Protein AF-A0AAD8UWA1-F1 (afdb_monomer_lite)

InterPro domains:
  IPR001471 AP2/ERF domain [PF00847] (60-112)

Radius of gyration: 34.45 Å; chains: 1; bounding box: 113×78×60 Å

Structure (mmCIF, N/CA/C/O backbone):
data_AF-A0AAD8UWA1-F1
#
_entry.id   AF-A0AAD8UWA1-F1
#
loop_
_atom_site.group_PDB
_atom_site.id
_atom_site.type_symbol
_atom_site.label_atom_id
_atom_site.label_alt_id
_atom_site.label_comp_id
_atom_site.label_asym_id
_atom_site.label_entity_id
_atom_site.label_seq_id
_atom_site.pdbx_PDB_ins_code
_atom_site.Cartn_x
_atom_site.Cartn_y
_atom_site.Cartn_z
_atom_site.occupancy
_atom_site.B_iso_or_equiv
_atom_site.auth_seq_id
_atom_site.auth_comp_id
_atom_site.auth_asym_id
_atom_site.auth_atom_id
_atom_site.pdbx_PDB_model_num
ATOM 1 N N . MET A 1 1 ? -60.561 26.314 -21.482 1.00 60.19 1 MET A N 1
ATOM 2 C CA . MET A 1 1 ? -60.937 25.428 -22.606 1.00 60.19 1 MET A CA 1
ATOM 3 C C . MET A 1 1 ? -59.960 25.621 -23.758 1.00 60.19 1 MET A C 1
ATOM 5 O O . MET A 1 1 ? -60.020 26.650 -24.414 1.00 60.19 1 MET A O 1
ATOM 9 N N . ARG A 1 2 ? -59.044 24.673 -23.978 1.00 47.72 2 ARG A N 1
ATOM 10 C CA . ARG A 1 2 ? -58.370 24.439 -25.267 1.00 47.72 2 ARG A CA 1
ATOM 11 C C . ARG A 1 2 ? -57.719 23.059 -25.212 1.00 47.72 2 ARG A C 1
ATOM 13 O O . ARG A 1 2 ? -56.677 22.871 -24.598 1.00 47.72 2 ARG A O 1
ATOM 20 N N . SER A 1 3 ? -58.408 22.102 -25.813 1.00 61.22 3 SER A N 1
ATOM 21 C CA . SER A 1 3 ? -57.912 20.771 -26.143 1.00 61.22 3 SER A CA 1
ATOM 22 C C . SER A 1 3 ? -56.925 20.860 -27.309 1.00 61.22 3 SER A C 1
ATOM 24 O O . SER A 1 3 ? -57.139 21.673 -28.209 1.00 61.22 3 SER A O 1
ATOM 26 N N . LYS A 1 4 ? -55.898 20.002 -27.315 1.00 56.91 4 LYS A N 1
ATOM 27 C CA . LYS A 1 4 ? -55.231 19.405 -28.497 1.00 56.91 4 LYS A CA 1
ATOM 28 C C . LYS A 1 4 ? -54.147 18.452 -27.969 1.00 56.91 4 LYS A C 1
ATOM 30 O O . LYS A 1 4 ? -53.274 18.880 -27.233 1.00 56.91 4 LYS A O 1
ATOM 35 N N . ALA A 1 5 ? -54.341 17.140 -28.058 1.00 54.06 5 ALA A N 1
ATOM 36 C CA . ALA A 1 5 ? -54.242 16.271 -29.236 1.00 54.06 5 ALA A CA 1
ATOM 37 C C . ALA A 1 5 ? -52.845 15.635 -29.342 1.00 54.06 5 ALA A C 1
ATOM 39 O O . ALA A 1 5 ? -51.835 16.296 -29.560 1.00 54.06 5 ALA A O 1
ATOM 40 N N . SER A 1 6 ? -52.867 14.318 -29.182 1.00 58.44 6 SER A N 1
ATOM 41 C CA . SER A 1 6 ? -51.835 13.317 -29.412 1.00 58.44 6 SER A CA 1
ATOM 42 C C . SER A 1 6 ? -51.201 13.377 -30.804 1.00 58.44 6 SER A C 1
ATOM 44 O O . SER A 1 6 ? -51.913 13.470 -31.806 1.00 58.44 6 SER A O 1
ATOM 46 N N . ARG A 1 7 ? -49.885 13.148 -30.875 1.00 58.69 7 ARG A N 1
ATOM 47 C CA . ARG A 1 7 ? -49.238 12.512 -32.032 1.00 58.69 7 ARG A CA 1
ATOM 48 C C . ARG A 1 7 ? -48.066 11.651 -31.568 1.00 58.69 7 ARG A C 1
ATOM 50 O O . ARG A 1 7 ? -47.041 12.158 -31.130 1.00 58.69 7 ARG A O 1
ATOM 57 N N . S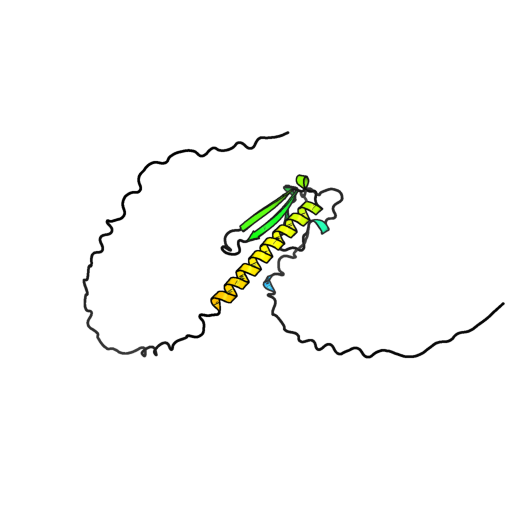ER A 1 8 ? -48.268 10.343 -31.654 1.00 51.34 8 SER A N 1
ATOM 58 C CA . SER A 1 8 ? -47.234 9.317 -31.628 1.00 51.34 8 SER A CA 1
ATOM 59 C C . SER A 1 8 ? -46.438 9.352 -32.936 1.00 51.34 8 SER A C 1
ATOM 61 O O . SER A 1 8 ? -47.016 9.481 -34.016 1.00 51.34 8 SER A O 1
ATOM 63 N N . LEU A 1 9 ? -45.115 9.223 -32.840 1.00 65.25 9 LEU A N 1
ATOM 64 C CA . LEU A 1 9 ? -44.234 8.933 -33.971 1.00 65.25 9 LEU A CA 1
ATOM 65 C C . LEU A 1 9 ? -43.670 7.514 -33.806 1.00 65.25 9 LEU A C 1
ATOM 67 O O . LEU A 1 9 ? -43.241 7.175 -32.700 1.00 65.25 9 LEU A O 1
ATOM 71 N N . PRO A 1 10 ? -43.660 6.683 -34.863 1.00 61.03 10 PRO A N 1
ATOM 72 C CA . PRO A 1 10 ? -43.003 5.387 -34.847 1.00 61.03 10 PRO A CA 1
ATOM 73 C C . PRO A 1 10 ? -41.573 5.466 -35.403 1.00 61.03 10 PRO A C 1
ATOM 75 O O . PRO A 1 10 ? -41.304 6.202 -36.347 1.00 61.03 10 PRO A O 1
ATOM 78 N N . GLY A 1 11 ? -40.715 4.578 -34.897 1.00 47.91 11 GLY A N 1
ATOM 79 C CA . GLY A 1 11 ? -39.740 3.872 -35.729 1.00 47.91 11 GLY A CA 1
ATOM 80 C C . GLY A 1 11 ? -38.340 4.475 -35.837 1.00 47.91 11 GLY A C 1
ATOM 81 O O . GLY A 1 11 ? -38.143 5.549 -36.390 1.00 47.91 11 GLY A O 1
ATOM 82 N N . GLY A 1 12 ? -37.350 3.690 -35.402 1.00 49.12 12 GLY A N 1
ATOM 83 C CA . GLY A 1 12 ? -35.948 3.893 -35.760 1.00 49.12 12 GLY A CA 1
ATOM 84 C C . GLY A 1 12 ? -34.977 3.308 -34.742 1.00 49.12 12 GLY A C 1
ATOM 85 O O . GLY A 1 12 ? -34.283 4.064 -34.076 1.00 49.12 12 GLY A O 1
ATOM 86 N N . ASN A 1 13 ? -34.920 1.979 -34.603 1.00 59.97 13 ASN A N 1
ATOM 87 C CA . ASN A 1 13 ? -33.790 1.333 -33.924 1.00 59.97 13 ASN A CA 1
ATOM 88 C C . ASN A 1 13 ? -32.577 1.349 -34.872 1.00 59.97 13 ASN A C 1
ATOM 90 O O . ASN A 1 13 ? -32.670 0.753 -35.950 1.00 59.97 13 ASN A O 1
ATOM 94 N N . PRO A 1 14 ? -31.451 1.993 -34.518 1.00 68.56 14 PRO A N 1
ATOM 95 C CA . PRO A 1 14 ? -30.231 1.898 -35.306 1.00 68.56 14 PRO A CA 1
ATOM 96 C C . PRO A 1 14 ? -29.573 0.513 -35.130 1.00 68.56 14 PRO A C 1
ATOM 98 O O . PRO A 1 14 ? -29.570 -0.033 -34.023 1.00 68.56 14 PRO A O 1
ATOM 101 N N . PRO A 1 15 ? -28.992 -0.074 -36.192 1.00 62.31 15 PRO A N 1
ATOM 102 C CA . PRO A 1 15 ? -28.262 -1.331 -36.095 1.00 62.31 15 PRO A CA 1
ATOM 103 C C . PRO A 1 15 ? -26.944 -1.134 -35.333 1.00 62.31 15 PRO A C 1
ATOM 105 O O . PRO A 1 15 ? -26.092 -0.334 -35.715 1.00 62.31 15 PRO A O 1
ATOM 108 N N . HIS A 1 16 ? -26.773 -1.894 -34.251 1.00 53.59 16 HIS A N 1
ATOM 109 C CA . HIS A 1 16 ? -25.523 -1.968 -33.500 1.00 53.59 16 HIS A CA 1
ATOM 110 C C . HIS A 1 16 ? -24.381 -2.514 -34.378 1.00 53.59 16 HIS A C 1
ATOM 112 O O . HIS A 1 16 ? -24.559 -3.553 -35.025 1.00 53.59 16 HIS A O 1
ATOM 118 N N . PRO A 1 17 ? -23.186 -1.895 -34.376 1.00 61.53 17 PRO A N 1
ATOM 119 C CA . PRO A 1 17 ? -22.012 -2.503 -34.982 1.00 61.53 17 PRO A CA 1
ATOM 120 C C . PRO A 1 17 ? -21.614 -3.759 -34.195 1.00 61.53 17 PRO A C 1
ATOM 122 O O . PRO A 1 17 ? -21.444 -3.729 -32.975 1.00 61.53 17 PRO A O 1
ATOM 125 N N . ARG A 1 18 ? -21.470 -4.879 -34.913 1.00 50.53 18 ARG A N 1
ATOM 126 C CA . ARG A 1 18 ? -20.918 -6.137 -34.399 1.00 50.53 18 ARG A CA 1
ATOM 127 C C . ARG A 1 18 ? -19.461 -5.918 -33.997 1.00 50.53 18 ARG A C 1
ATOM 129 O O . ARG A 1 18 ? -18.567 -5.937 -34.838 1.00 50.53 18 ARG A O 1
ATOM 136 N N . THR A 1 19 ? -19.229 -5.738 -32.705 1.00 53.28 19 THR A N 1
ATOM 137 C CA . THR A 1 19 ? -17.894 -5.767 -32.111 1.00 53.28 19 THR A CA 1
ATOM 138 C C . THR A 1 19 ? -17.339 -7.186 -32.222 1.00 53.28 19 THR A C 1
ATOM 140 O O . THR A 1 19 ? -17.795 -8.098 -31.533 1.00 53.28 19 THR A O 1
ATOM 143 N N . LEU A 1 20 ? -16.361 -7.383 -33.108 1.00 52.34 20 LEU A N 1
ATOM 144 C CA . LEU A 1 20 ? -15.546 -8.592 -33.162 1.00 52.34 20 LEU A CA 1
ATOM 145 C C . LEU A 1 20 ? -14.737 -8.683 -31.862 1.00 52.34 20 LEU A C 1
ATOM 147 O O . LEU A 1 20 ? -13.752 -7.972 -31.673 1.00 52.34 20 LEU A O 1
ATOM 151 N N . GLN A 1 21 ? -15.179 -9.539 -30.942 1.00 44.69 21 GLN A N 1
ATOM 152 C CA . GLN A 1 21 ? -14.406 -9.892 -29.759 1.00 44.69 21 GLN A CA 1
ATOM 153 C C . GLN A 1 21 ? -13.268 -10.829 -30.173 1.00 44.69 21 GLN A C 1
ATOM 155 O O . GLN A 1 21 ? -13.438 -12.041 -30.267 1.00 44.69 21 GLN A O 1
ATOM 160 N N . VAL A 1 22 ? -12.087 -10.259 -30.407 1.00 48.19 22 VAL A N 1
ATOM 161 C CA . VAL A 1 22 ? -10.828 -11.008 -30.372 1.00 48.19 22 VAL A CA 1
ATOM 162 C C . VAL 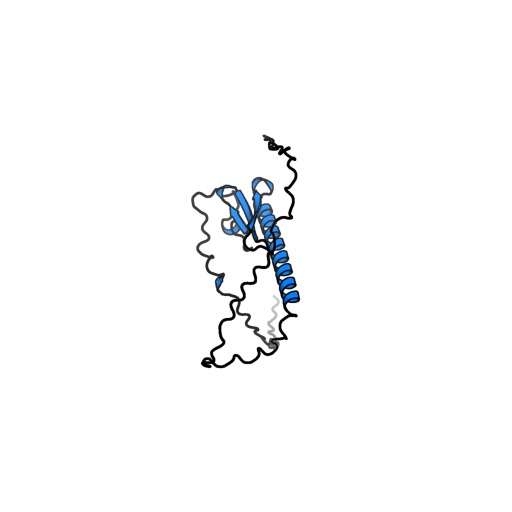A 1 22 ? -10.510 -11.261 -28.900 1.00 48.19 22 VAL A C 1
ATOM 164 O O . VAL A 1 22 ? -9.877 -10.451 -28.226 1.00 48.19 22 VAL A O 1
ATOM 167 N N . SER A 1 23 ? -11.009 -12.373 -28.363 1.00 48.06 23 SER A N 1
ATOM 168 C CA . SER A 1 23 ? -10.641 -12.846 -27.032 1.00 48.06 23 SER A CA 1
ATOM 169 C C . SER A 1 23 ? -9.247 -13.473 -27.090 1.00 48.06 23 SER A C 1
ATOM 171 O O . SER A 1 23 ? -9.103 -14.684 -27.264 1.00 48.06 23 SER A O 1
ATOM 173 N N . THR A 1 24 ? -8.198 -12.667 -26.924 1.00 50.25 24 THR A N 1
ATOM 174 C CA . THR A 1 24 ? -6.906 -13.188 -26.472 1.00 50.25 24 THR A CA 1
ATOM 175 C C . THR A 1 24 ? -7.064 -13.582 -25.007 1.00 50.25 24 THR A C 1
ATOM 177 O O . THR A 1 24 ? -6.924 -12.781 -24.083 1.00 50.25 24 THR A O 1
ATOM 180 N N . VAL A 1 25 ? -7.430 -14.847 -24.792 1.00 46.56 25 VAL A N 1
ATOM 181 C CA . VAL A 1 25 ? -7.494 -15.476 -23.471 1.00 46.56 25 VAL A CA 1
ATOM 182 C C . VAL A 1 25 ? -6.073 -15.554 -22.920 1.00 46.56 25 VAL A C 1
ATOM 184 O O . VAL A 1 25 ? -5.379 -16.564 -23.015 1.00 46.56 25 VAL A O 1
ATOM 187 N N . THR A 1 26 ? -5.617 -14.454 -22.333 1.00 53.03 26 THR A N 1
ATOM 188 C CA . THR A 1 26 ? -4.477 -14.464 -21.430 1.00 53.03 26 THR A CA 1
ATOM 189 C C . THR A 1 26 ? -4.927 -15.219 -20.181 1.00 53.03 26 THR A C 1
ATOM 191 O O . THR A 1 26 ? -5.781 -14.769 -19.415 1.00 53.03 26 THR A O 1
ATOM 194 N N . LYS A 1 27 ? -4.398 -16.437 -20.003 1.00 49.47 27 LYS A N 1
ATOM 195 C CA . LYS A 1 27 ? -4.533 -17.238 -18.778 1.00 49.47 27 LYS A CA 1
ATOM 196 C C . LYS A 1 27 ? -3.895 -16.468 -17.619 1.00 49.47 27 LYS A C 1
ATOM 198 O O . LYS A 1 27 ? -2.742 -16.687 -17.259 1.00 49.47 27 LYS A O 1
ATOM 203 N N . SER A 1 28 ? -4.644 -15.535 -17.042 1.00 48.00 28 SER A N 1
ATOM 204 C CA . SER A 1 28 ? -4.268 -14.876 -15.801 1.00 48.00 28 SER A CA 1
ATOM 205 C C . SER A 1 28 ? -4.300 -15.916 -14.679 1.00 48.00 28 SER A C 1
ATOM 207 O O . SER A 1 28 ? -5.289 -16.604 -14.433 1.00 48.00 28 SER A O 1
ATOM 209 N N . SER A 1 29 ? -3.146 -16.088 -14.044 1.00 47.75 29 SER A N 1
ATOM 210 C CA . SER A 1 29 ? -2.906 -17.022 -12.950 1.00 47.75 29 SER A CA 1
ATOM 211 C C . SER A 1 29 ? -3.964 -16.884 -11.845 1.00 47.75 29 SER A C 1
ATOM 213 O O . SER A 1 29 ? -3.965 -15.934 -11.059 1.00 47.75 29 SER A O 1
ATOM 215 N N . THR A 1 30 ? -4.833 -17.889 -11.725 1.00 49.66 30 THR A N 1
ATOM 216 C CA . THR A 1 30 ? -5.861 -18.044 -10.678 1.00 49.66 30 THR A CA 1
ATOM 217 C C . THR A 1 30 ? -5.280 -18.228 -9.269 1.00 49.66 30 THR A C 1
ATOM 219 O O . THR A 1 30 ? -6.017 -18.312 -8.285 1.00 49.66 30 THR A O 1
ATOM 222 N N . ARG A 1 31 ? -3.949 -18.234 -9.114 1.00 49.47 31 ARG A N 1
ATOM 223 C CA . ARG A 1 31 ? -3.280 -18.520 -7.837 1.00 49.47 31 ARG A CA 1
ATOM 224 C C . ARG A 1 31 ? -3.350 -17.367 -6.826 1.00 49.47 31 ARG A C 1
ATOM 226 O O . ARG A 1 31 ? -3.060 -17.576 -5.650 1.00 49.47 31 ARG A O 1
ATOM 233 N N . ARG A 1 32 ? -3.767 -16.161 -7.234 1.00 49.75 32 ARG A N 1
ATOM 234 C CA . ARG A 1 32 ? -3.767 -14.964 -6.365 1.00 49.75 32 ARG A CA 1
ATOM 235 C C . ARG A 1 32 ? -5.092 -14.677 -5.642 1.00 49.75 32 ARG A C 1
ATOM 237 O O . ARG A 1 32 ? -5.155 -13.722 -4.876 1.00 49.75 32 ARG A O 1
ATOM 244 N N . ARG A 1 33 ? -6.131 -15.504 -5.821 1.00 48.97 33 ARG A N 1
ATOM 245 C CA . ARG A 1 33 ? -7.486 -15.255 -5.276 1.00 48.97 33 ARG A CA 1
ATOM 246 C C . ARG A 1 33 ? -7.748 -15.840 -3.874 1.00 48.97 33 ARG A C 1
ATOM 248 O O . ARG A 1 33 ? -8.876 -15.813 -3.406 1.00 48.97 33 ARG A O 1
ATOM 255 N N . ARG A 1 34 ? -6.734 -16.375 -3.181 1.00 52.94 34 ARG A N 1
ATOM 256 C CA . ARG A 1 34 ? -6.914 -17.109 -1.905 1.00 52.94 34 ARG A CA 1
ATOM 257 C C . ARG A 1 34 ? -6.823 -16.268 -0.617 1.00 52.94 34 ARG A C 1
ATOM 259 O O . ARG A 1 34 ? -6.815 -16.844 0.461 1.00 52.94 34 ARG A O 1
ATOM 266 N N . ARG A 1 35 ? -6.744 -14.931 -0.683 1.00 53.84 35 ARG A N 1
ATOM 267 C CA . ARG A 1 35 ? -6.633 -14.062 0.519 1.00 53.84 35 ARG A CA 1
ATOM 268 C C . ARG A 1 35 ? -7.728 -12.998 0.652 1.00 53.84 35 ARG A C 1
ATOM 270 O O . ARG A 1 35 ? -7.536 -12.017 1.351 1.00 53.84 35 ARG A O 1
ATOM 277 N N . ALA A 1 36 ? -8.872 -13.189 0.003 1.00 55.66 36 ALA A N 1
ATOM 278 C CA . ALA A 1 36 ? -10.063 -12.363 0.228 1.00 55.66 36 ALA A CA 1
ATOM 279 C C . ALA A 1 36 ? -10.965 -12.946 1.339 1.00 55.66 36 ALA A C 1
ATOM 281 O O . ALA A 1 36 ? -12.178 -12.777 1.307 1.00 55.66 36 ALA A O 1
ATOM 282 N N . GLY A 1 37 ? -10.387 -13.703 2.279 1.00 53.12 37 GLY A N 1
ATOM 283 C CA . GLY A 1 37 ? -11.122 -14.316 3.381 1.00 53.12 37 GLY A CA 1
ATOM 284 C C . GLY A 1 37 ? -11.355 -13.289 4.479 1.00 53.12 37 GLY A C 1
ATOM 285 O O . GLY A 1 37 ? -10.400 -12.881 5.126 1.00 53.12 37 GLY A O 1
ATOM 286 N N . ASN A 1 38 ? -12.615 -12.889 4.644 1.00 60.97 38 ASN A N 1
ATOM 287 C CA . ASN A 1 38 ? -13.169 -12.142 5.773 1.00 60.97 38 ASN A CA 1
ATOM 288 C C . ASN A 1 38 ? -12.377 -10.885 6.158 1.00 60.97 38 ASN A C 1
ATOM 290 O O . ASN A 1 38 ? -11.542 -10.899 7.059 1.00 60.97 38 ASN A O 1
ATOM 294 N N . LYS A 1 39 ? -12.707 -9.771 5.495 1.00 71.31 39 LYS A N 1
ATOM 295 C CA . LYS A 1 39 ? -12.334 -8.406 5.891 1.00 71.31 39 LYS A CA 1
ATOM 296 C C . LYS A 1 39 ? -13.023 -8.029 7.213 1.00 71.31 39 LYS A C 1
ATOM 298 O O . LYS A 1 39 ? -13.939 -7.220 7.224 1.00 71.31 39 LYS A O 1
ATOM 303 N N . LYS A 1 40 ? -12.656 -8.687 8.309 1.00 82.00 40 LYS A N 1
ATOM 304 C CA . LYS A 1 40 ? -13.101 -8.308 9.648 1.00 82.00 40 LYS A CA 1
ATOM 305 C C . LYS A 1 40 ? -11.981 -7.538 10.325 1.00 82.00 40 LYS A C 1
ATOM 307 O O . LYS A 1 40 ? -10.822 -7.965 10.295 1.00 82.00 40 LYS A O 1
ATOM 312 N N . ILE A 1 41 ? -12.329 -6.392 10.890 1.00 85.00 41 ILE A N 1
ATOM 313 C CA . ILE A 1 41 ? -11.453 -5.652 11.790 1.00 85.00 41 ILE A CA 1
ATOM 314 C C . ILE A 1 41 ? -11.328 -6.494 13.0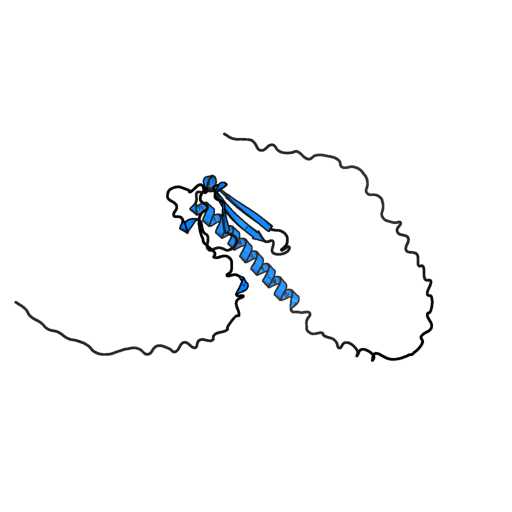71 1.00 85.00 41 ILE A C 1
ATOM 316 O O . ILE A 1 41 ? -12.335 -7.030 13.529 1.00 85.00 41 ILE A O 1
ATOM 320 N N . PRO A 1 42 ? -10.118 -6.704 13.616 1.00 86.38 42 PRO A N 1
ATOM 321 C CA . PRO A 1 42 ? -9.963 -7.465 14.850 1.00 86.38 42 PRO A CA 1
ATOM 322 C C . PRO A 1 42 ? -10.606 -6.728 16.033 1.00 86.38 42 PRO A C 1
ATOM 324 O O . PRO A 1 42 ? -10.473 -5.512 16.133 1.00 86.38 42 PRO A O 1
ATOM 327 N N . ASP A 1 43 ? -11.224 -7.466 16.958 1.00 86.38 43 ASP A N 1
ATOM 328 C CA . ASP A 1 43 ? -12.030 -6.907 18.062 1.00 86.38 43 ASP A CA 1
ATOM 329 C C . ASP A 1 43 ? -11.257 -5.929 18.969 1.00 86.38 43 ASP A C 1
ATOM 331 O O . ASP A 1 43 ? -11.827 -4.993 19.519 1.00 86.38 43 ASP A O 1
ATOM 335 N N . ASN A 1 44 ? -9.935 -6.099 19.082 1.00 86.44 44 ASN A N 1
ATOM 336 C CA . ASN A 1 44 ? -9.054 -5.246 19.891 1.00 86.44 44 ASN A CA 1
ATOM 337 C C . ASN A 1 44 ? -8.437 -4.072 19.099 1.00 86.44 44 ASN A C 1
ATOM 339 O O . ASN A 1 44 ? -7.424 -3.501 19.512 1.00 86.44 44 ASN A O 1
ATOM 343 N N . ALA A 1 45 ? -8.962 -3.752 17.915 1.00 88.00 45 ALA A N 1
ATOM 344 C CA . ALA A 1 45 ? -8.443 -2.671 17.087 1.00 88.00 45 ALA A CA 1
ATOM 345 C C . ALA A 1 45 ? -8.803 -1.291 17.648 1.00 88.00 45 ALA A C 1
ATOM 347 O O . ALA A 1 45 ? -9.950 -1.011 17.982 1.00 88.00 45 ALA A O 1
ATOM 348 N N . ILE A 1 46 ? -7.829 -0.379 17.643 1.00 89.62 46 ILE A N 1
ATOM 349 C CA . ILE A 1 46 ? -8.090 1.043 17.868 1.00 89.62 46 ILE A CA 1
ATOM 350 C C . ILE A 1 46 ? -8.626 1.628 16.554 1.00 89.62 46 ILE A C 1
ATOM 352 O O . ILE A 1 46 ? -7.886 1.747 15.571 1.00 89.62 46 ILE A O 1
ATOM 356 N N . ILE A 1 47 ? -9.916 1.964 16.540 1.00 90.44 47 ILE A N 1
ATOM 357 C CA . ILE A 1 47 ? -10.606 2.563 15.392 1.00 90.44 47 ILE A CA 1
ATOM 358 C C . ILE A 1 47 ? -10.465 4.089 15.463 1.00 90.44 47 ILE A C 1
ATOM 360 O O . ILE A 1 47 ? -10.534 4.704 16.526 1.00 90.44 47 ILE A O 1
ATOM 364 N N . VAL A 1 48 ? -10.222 4.698 14.308 1.00 91.31 48 VAL A N 1
ATOM 365 C CA . VAL A 1 48 ? -10.140 6.148 14.133 1.00 91.31 48 VAL A CA 1
ATOM 366 C C . VAL A 1 48 ? -11.574 6.669 14.026 1.00 91.31 48 VAL A C 1
ATOM 368 O O . VAL A 1 48 ? -12.345 6.127 13.234 1.00 91.31 48 VAL A O 1
ATOM 371 N N . PRO A 1 49 ? -11.958 7.701 14.793 1.00 91.12 49 PRO A N 1
ATOM 372 C CA . PRO A 1 49 ? -13.318 8.222 14.748 1.00 91.12 49 PRO A CA 1
ATOM 373 C C . PRO A 1 49 ? -13.669 8.728 13.342 1.00 91.12 49 PRO A C 1
ATOM 375 O O . PRO A 1 49 ? -12.818 9.279 12.644 1.00 91.12 49 PRO A O 1
ATOM 378 N N . ASN A 1 50 ? -14.937 8.576 12.954 1.00 92.31 50 ASN A N 1
ATOM 379 C CA . ASN A 1 50 ? -15.502 9.039 11.675 1.00 92.31 50 ASN A CA 1
ATOM 380 C C . ASN A 1 50 ? -14.939 8.365 10.408 1.00 92.31 50 ASN A C 1
ATOM 382 O O . ASN A 1 50 ? -15.194 8.844 9.304 1.00 92.31 50 ASN A O 1
ATOM 386 N N . VAL A 1 51 ? -14.188 7.270 10.542 1.00 93.38 51 VAL A N 1
ATOM 387 C CA . VAL A 1 51 ? -13.711 6.475 9.404 1.00 93.38 51 VAL A CA 1
ATOM 388 C C . VAL A 1 51 ? -14.543 5.193 9.313 1.00 93.38 51 VAL A C 1
ATOM 390 O O . VAL A 1 51 ? -14.585 4.443 10.290 1.00 93.38 51 VAL A O 1
ATOM 393 N N . PRO A 1 52 ? -15.210 4.917 8.178 1.00 93.94 52 PRO A N 1
ATOM 394 C CA . PRO A 1 52 ? -15.981 3.692 8.011 1.00 93.94 52 PRO A CA 1
ATOM 395 C C . PRO A 1 52 ? -15.063 2.466 7.920 1.00 93.94 52 PRO A C 1
ATOM 397 O O . PRO A 1 52 ? -13.915 2.544 7.481 1.00 93.94 52 PRO A O 1
ATOM 400 N N . GLU A 1 53 ? -15.586 1.304 8.308 1.00 91.19 53 GLU A N 1
ATOM 401 C CA . GLU A 1 53 ? -14.814 0.056 8.370 1.00 91.19 53 GLU A CA 1
ATOM 402 C C . GLU A 1 53 ? -14.231 -0.361 7.009 1.00 91.19 53 GLU A C 1
ATOM 404 O O . GLU A 1 53 ? -13.113 -0.876 6.930 1.00 91.19 53 GLU A O 1
ATOM 409 N N . ASP A 1 54 ? -14.953 -0.077 5.925 1.00 91.19 54 ASP A N 1
ATOM 410 C CA . ASP A 1 54 ? -14.533 -0.399 4.561 1.00 91.19 54 ASP A CA 1
ATOM 411 C C . ASP A 1 54 ? -13.251 0.337 4.139 1.00 91.19 54 ASP A C 1
ATOM 413 O O . ASP A 1 54 ? -12.453 -0.190 3.353 1.00 91.19 54 ASP A O 1
ATOM 417 N N . ASP A 1 55 ? -12.993 1.517 4.711 1.00 94.12 55 ASP A N 1
ATOM 418 C CA . ASP A 1 55 ? -11.862 2.362 4.332 1.00 94.12 55 ASP A CA 1
ATOM 419 C C . ASP A 1 55 ? -10.526 1.912 4.927 1.00 94.12 55 ASP A C 1
ATOM 421 O O . ASP A 1 55 ? -9.465 2.319 4.434 1.00 94.12 55 ASP A O 1
ATOM 425 N N . TYR A 1 56 ? -10.550 1.001 5.904 1.00 94.31 56 TYR A N 1
ATOM 426 C CA . TYR A 1 56 ? -9.360 0.338 6.450 1.00 94.31 56 TYR A CA 1
ATOM 427 C C . TYR A 1 56 ? -8.691 -0.624 5.467 1.00 94.31 56 TYR A C 1
ATOM 429 O O . TYR A 1 56 ? -7.564 -1.078 5.699 1.00 94.31 56 TYR A O 1
ATOM 437 N N . TYR A 1 57 ? -9.347 -0.911 4.344 1.00 93.38 57 TYR A N 1
ATOM 438 C CA . TYR A 1 57 ? -8.821 -1.761 3.292 1.00 93.38 57 TYR A CA 1
ATOM 439 C C . TYR A 1 57 ? -8.397 -0.920 2.083 1.00 93.38 57 TYR A C 1
ATOM 441 O O . TYR A 1 57 ? -9.101 -0.013 1.635 1.00 93.38 57 TYR A O 1
ATOM 449 N N . SER A 1 58 ? -7.220 -1.230 1.538 1.00 93.75 58 SER A N 1
ATOM 450 C CA . SER A 1 58 ? -6.760 -0.675 0.264 1.00 93.75 58 SER A CA 1
ATOM 451 C C . SER A 1 58 ? -6.917 -1.726 -0.840 1.00 93.75 58 SER A C 1
ATOM 453 O O . SER A 1 58 ? -6.628 -2.905 -0.604 1.00 93.75 58 SER A O 1
ATOM 455 N N . PRO A 1 59 ? -7.361 -1.338 -2.048 1.00 91.94 59 PRO A N 1
ATOM 456 C CA . PRO A 1 59 ? -7.352 -2.225 -3.208 1.00 91.94 59 PRO A CA 1
ATOM 457 C C . PRO A 1 59 ? -5.930 -2.480 -3.737 1.00 91.94 59 PRO A C 1
ATOM 459 O O . PRO A 1 59 ? -5.720 -3.427 -4.497 1.00 91.94 59 PRO A O 1
ATOM 462 N N . ILE A 1 60 ? -4.950 -1.655 -3.348 1.00 92.31 60 ILE A N 1
ATOM 463 C CA . ILE A 1 60 ? -3.581 -1.731 -3.853 1.00 92.31 60 ILE A CA 1
ATOM 464 C C . ILE A 1 60 ? -2.836 -2.899 -3.186 1.00 92.31 60 ILE A C 1
ATOM 466 O O . ILE A 1 60 ? -2.763 -2.990 -1.955 1.00 92.31 60 ILE A O 1
ATOM 470 N N . PRO A 1 61 ? -2.236 -3.818 -3.966 1.00 90.00 61 PRO A N 1
ATOM 471 C CA . PRO A 1 61 ? -1.535 -4.963 -3.408 1.00 90.00 61 PRO A CA 1
ATOM 472 C C . PRO A 1 61 ? -0.311 -4.526 -2.598 1.00 90.00 61 PRO A C 1
ATOM 474 O O . PRO A 1 61 ? 0.533 -3.771 -3.067 1.00 90.00 61 PRO A O 1
ATOM 477 N N . GLY A 1 62 ? -0.172 -5.080 -1.393 1.00 91.81 62 GLY A N 1
ATOM 478 C CA . GLY A 1 62 ? 0.966 -4.794 -0.514 1.00 91.81 62 GLY A CA 1
ATOM 479 C C . GLY A 1 62 ? 0.776 -3.576 0.389 1.00 91.81 62 GLY A C 1
ATOM 480 O O . GLY A 1 62 ? 1.656 -3.332 1.219 1.00 91.81 62 GLY A O 1
ATOM 481 N N . VAL A 1 63 ? -0.357 -2.876 0.286 1.00 96.00 63 VAL A N 1
ATOM 482 C CA . VAL A 1 63 ? -0.765 -1.806 1.201 1.00 96.00 63 VAL A CA 1
ATOM 483 C C . VAL A 1 63 ? -1.734 -2.364 2.238 1.00 96.00 63 VAL A C 1
ATOM 485 O O . VAL A 1 63 ? -2.683 -3.066 1.895 1.00 96.00 63 VAL A O 1
ATOM 48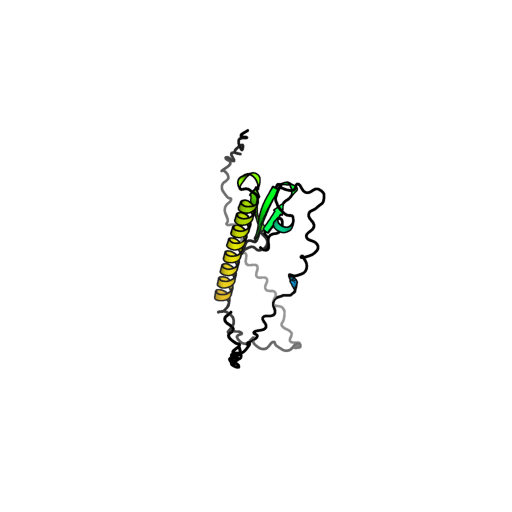8 N N . TYR A 1 64 ? -1.487 -2.086 3.516 1.00 95.62 64 TYR A N 1
ATOM 489 C CA . TYR A 1 64 ? -2.371 -2.505 4.601 1.00 95.62 64 TYR A CA 1
ATOM 490 C C . TYR A 1 64 ? -2.303 -1.550 5.792 1.00 95.62 64 TYR A C 1
ATOM 492 O O . TYR A 1 64 ? -1.271 -0.924 6.046 1.00 95.62 64 TYR A O 1
ATOM 500 N N . TYR A 1 65 ? -3.402 -1.463 6.536 1.00 96.69 65 TYR A N 1
ATOM 501 C CA . TYR A 1 65 ? -3.473 -0.679 7.761 1.00 96.69 65 TYR A CA 1
ATOM 502 C C . TYR A 1 65 ? -3.000 -1.486 8.977 1.00 96.69 65 TYR A C 1
ATOM 504 O O . TYR A 1 65 ? -3.323 -2.666 9.120 1.00 96.69 65 TYR A O 1
ATOM 512 N N . HIS A 1 66 ? -2.237 -0.855 9.868 1.00 95.62 66 HIS A N 1
ATOM 513 C CA . HIS A 1 66 ? -1.747 -1.457 11.105 1.00 95.62 66 HIS A CA 1
ATOM 514 C C . HIS A 1 66 ? -2.476 -0.868 12.322 1.00 95.62 66 HIS A C 1
ATOM 516 O O . HIS A 1 66 ? -2.047 0.139 12.887 1.00 95.62 66 HIS A O 1
ATOM 522 N N . PHE A 1 67 ? -3.536 -1.545 12.779 1.00 94.00 67 PHE A N 1
ATOM 523 C CA . PHE A 1 67 ? -4.448 -1.057 13.826 1.00 94.00 67 PHE A CA 1
ATOM 524 C C . PHE A 1 67 ? -3.754 -0.604 15.118 1.00 94.00 67 PHE A C 1
ATOM 526 O O . PHE A 1 67 ? -4.003 0.500 15.585 1.00 94.00 67 PHE A O 1
ATOM 533 N N . ALA A 1 68 ? -2.813 -1.387 15.656 1.00 92.19 68 ALA A N 1
ATOM 534 C CA . ALA A 1 68 ? -2.166 -1.051 16.931 1.00 92.19 68 ALA A CA 1
ATOM 535 C C . ALA A 1 68 ? -1.253 0.190 16.876 1.00 92.19 68 ALA A C 1
ATOM 537 O O . ALA A 1 68 ? -0.996 0.812 17.899 1.00 92.19 68 ALA A O 1
ATOM 538 N N . LYS A 1 69 ? -0.735 0.543 15.693 1.00 94.75 69 LYS A N 1
ATOM 539 C CA . LYS A 1 69 ? 0.203 1.666 15.517 1.00 94.75 69 LYS A CA 1
ATOM 540 C C . LYS A 1 69 ? -0.425 2.856 14.797 1.00 94.75 69 LYS A C 1
ATOM 542 O O . LYS A 1 69 ? 0.241 3.871 14.633 1.00 94.75 69 LYS A O 1
ATOM 547 N N . LEU A 1 70 ? -1.688 2.727 14.384 1.00 95.69 70 LEU A N 1
ATOM 548 C CA . LEU A 1 70 ? -2.421 3.728 13.615 1.00 95.69 70 LEU A CA 1
ATOM 549 C C . LEU A 1 70 ? -1.595 4.244 12.428 1.00 95.69 70 LEU A C 1
ATOM 551 O O . LEU A 1 70 ? -1.311 5.436 12.303 1.00 95.69 70 LEU A O 1
ATOM 555 N N . GLU A 1 71 ? -1.146 3.327 11.574 1.00 97.69 71 GLU A N 1
ATOM 556 C CA . GLU A 1 71 ? -0.304 3.652 10.423 1.00 97.69 71 GLU A CA 1
ATOM 557 C C . GLU A 1 71 ? -0.658 2.803 9.203 1.00 97.69 71 GLU A C 1
ATOM 559 O O . GLU A 1 71 ? -0.997 1.622 9.311 1.00 97.69 71 GLU A O 1
ATOM 564 N N . TRP A 1 72 ? -0.528 3.406 8.027 1.00 98.06 72 TRP A N 1
ATOM 565 C CA . TRP A 1 72 ? -0.587 2.712 6.752 1.00 98.06 72 TRP A CA 1
ATOM 566 C C . TRP A 1 72 ? 0.799 2.201 6.383 1.00 98.06 72 TRP A C 1
ATOM 568 O O . TRP A 1 72 ? 1.791 2.929 6.453 1.00 98.06 72 TRP A O 1
ATOM 578 N N . ARG A 1 73 ? 0.885 0.933 5.988 1.00 97.44 73 ARG A N 1
ATOM 579 C CA . ARG A 1 73 ? 2.140 0.292 5.602 1.00 97.44 73 ARG A CA 1
ATOM 580 C C . ARG A 1 73 ? 2.080 -0.144 4.150 1.00 97.44 73 ARG A C 1
ATOM 582 O O . ARG A 1 73 ? 1.172 -0.870 3.756 1.00 97.44 73 ARG A O 1
ATOM 589 N N . ALA A 1 74 ? 3.092 0.241 3.386 1.00 96.62 74 ALA A N 1
ATOM 590 C CA . ALA A 1 74 ? 3.335 -0.249 2.039 1.00 96.62 74 ALA A CA 1
ATOM 591 C C . ALA A 1 74 ? 4.511 -1.220 2.082 1.00 96.62 74 ALA A C 1
ATOM 593 O O . ALA A 1 74 ? 5.577 -0.913 2.620 1.00 96.62 74 ALA A O 1
ATOM 594 N N . THR A 1 75 ? 4.311 -2.419 1.548 1.00 93.06 75 THR A N 1
ATOM 595 C CA . THR A 1 75 ? 5.372 -3.417 1.468 1.00 93.06 75 THR A CA 1
ATOM 596 C C . THR A 1 75 ? 5.909 -3.556 0.070 1.00 93.06 75 THR A C 1
ATOM 598 O O . THR A 1 75 ? 5.198 -3.923 -0.860 1.00 93.06 75 THR A O 1
ATOM 601 N N . CYS A 1 76 ? 7.204 -3.317 -0.027 1.00 87.12 76 CYS A N 1
ATOM 602 C CA . CYS A 1 76 ? 7.928 -3.188 -1.266 1.00 87.12 76 CYS A CA 1
ATOM 603 C C . CYS A 1 76 ? 8.879 -4.378 -1.355 1.00 87.12 76 CYS A C 1
ATOM 605 O O . CYS A 1 76 ? 9.605 -4.689 -0.409 1.00 87.12 76 CYS A O 1
ATOM 607 N N . ARG A 1 77 ? 8.826 -5.117 -2.458 1.00 83.19 77 ARG A N 1
ATOM 608 C CA . ARG A 1 77 ? 9.804 -6.173 -2.728 1.00 83.19 77 ARG A CA 1
ATOM 609 C C . ARG A 1 77 ? 10.853 -5.599 -3.657 1.00 83.19 77 ARG A C 1
ATOM 611 O O . ARG A 1 77 ? 10.488 -4.966 -4.644 1.00 83.19 77 ARG A O 1
ATOM 618 N N . ASP A 1 78 ? 12.116 -5.819 -3.321 1.00 79.94 78 ASP A N 1
ATOM 619 C CA . ASP A 1 78 ? 13.228 -5.428 -4.175 1.00 79.94 78 ASP A CA 1
ATOM 620 C C . ASP A 1 78 ? 13.113 -6.180 -5.522 1.00 79.94 78 ASP A C 1
ATOM 622 O O . ASP A 1 78 ? 12.927 -7.406 -5.526 1.00 79.94 78 ASP A O 1
ATOM 626 N N . PRO A 1 79 ? 13.126 -5.466 -6.665 1.00 76.25 79 PRO A N 1
ATOM 627 C CA . PRO A 1 79 ? 12.968 -6.080 -7.980 1.00 76.25 79 PRO A CA 1
ATOM 628 C C . PRO A 1 79 ? 14.174 -6.923 -8.405 1.00 76.25 79 PRO A C 1
ATOM 630 O O . PRO A 1 79 ? 13.995 -7.858 -9.184 1.00 76.25 79 PRO A O 1
ATOM 633 N N . PHE A 1 80 ? 15.373 -6.634 -7.893 1.00 72.81 80 PHE A N 1
ATOM 634 C CA . PHE A 1 80 ? 16.587 -7.395 -8.196 1.00 72.81 80 PHE A CA 1
ATOM 635 C C . PHE A 1 80 ? 16.735 -8.566 -7.238 1.00 72.81 80 PHE A C 1
ATOM 637 O O . PHE A 1 80 ? 16.992 -9.697 -7.652 1.00 72.81 80 PHE A O 1
ATOM 644 N N . ASN A 1 81 ? 16.512 -8.308 -5.950 1.00 75.06 81 ASN A N 1
ATOM 645 C CA . ASN A 1 81 ? 16.631 -9.320 -4.920 1.00 75.06 81 ASN A CA 1
ATOM 646 C C . ASN A 1 81 ? 15.281 -9.596 -4.256 1.00 75.06 81 ASN A C 1
ATOM 648 O O . ASN A 1 81 ? 14.981 -9.100 -3.174 1.00 75.06 81 ASN A O 1
ATOM 652 N N . CYS A 1 82 ? 14.492 -10.481 -4.871 1.00 70.25 82 CYS A N 1
ATOM 653 C CA . CYS A 1 82 ? 13.178 -10.892 -4.363 1.00 70.25 82 CYS A CA 1
ATOM 654 C C . CYS A 1 82 ? 13.193 -11.447 -2.919 1.00 70.25 82 CYS A C 1
ATOM 656 O O . CYS A 1 82 ? 12.118 -11.604 -2.333 1.00 70.25 82 CYS A O 1
ATOM 658 N N . SER A 1 83 ? 14.368 -11.760 -2.352 1.00 72.25 83 SER A N 1
ATOM 659 C CA . SER A 1 83 ? 14.513 -12.174 -0.950 1.00 72.25 83 SER A CA 1
ATOM 660 C C . SER A 1 83 ? 14.416 -11.007 0.040 1.00 72.25 83 SER A C 1
ATOM 662 O O . SER A 1 83 ? 13.946 -11.199 1.162 1.00 72.25 83 SER A O 1
ATOM 664 N N . LYS A 1 84 ? 14.792 -9.785 -0.363 1.00 82.19 84 LYS A N 1
ATOM 665 C CA . LYS A 1 84 ? 14.746 -8.603 0.500 1.00 82.19 84 LYS A CA 1
ATOM 666 C C . LYS A 1 84 ? 13.414 -7.872 0.329 1.00 82.19 84 LYS A C 1
ATOM 668 O O . LYS A 1 84 ? 12.973 -7.543 -0.773 1.00 82.19 84 LYS A O 1
ATOM 673 N N . ARG A 1 85 ? 12.747 -7.616 1.456 1.00 83.56 85 ARG A N 1
ATOM 674 C CA . ARG A 1 85 ? 11.495 -6.854 1.526 1.00 83.56 85 ARG A CA 1
ATOM 675 C C . ARG A 1 85 ? 11.739 -5.602 2.347 1.00 83.56 85 ARG A C 1
ATOM 677 O O . ARG A 1 85 ? 12.132 -5.698 3.505 1.00 83.56 85 ARG A O 1
ATOM 684 N N . THR A 1 86 ? 11.457 -4.448 1.764 1.00 89.81 86 THR A N 1
ATOM 685 C CA . THR A 1 86 ? 11.430 -3.176 2.481 1.00 89.81 86 THR A CA 1
ATOM 686 C C . THR A 1 86 ? 9.987 -2.807 2.814 1.00 89.81 86 THR A C 1
ATOM 688 O O . THR A 1 86 ? 9.021 -3.274 2.199 1.00 89.81 86 THR A O 1
ATOM 691 N N . GLN A 1 87 ? 9.818 -2.003 3.856 1.00 94.00 87 GLN A N 1
ATOM 692 C CA . GLN A 1 87 ? 8.514 -1.540 4.301 1.00 94.00 87 GLN A CA 1
ATOM 693 C C . GLN A 1 87 ? 8.583 -0.037 4.526 1.00 94.00 87 GLN A C 1
ATOM 695 O O . GLN A 1 87 ? 9.421 0.436 5.287 1.00 94.00 87 GLN A O 1
ATOM 700 N N . LYS A 1 88 ? 7.695 0.701 3.860 1.00 95.44 88 LYS A N 1
ATOM 701 C CA . LYS A 1 88 ? 7.465 2.120 4.128 1.00 95.44 88 LYS A CA 1
ATOM 702 C C . LYS A 1 88 ? 6.233 2.250 5.020 1.00 95.44 88 LYS A C 1
ATOM 704 O O . LYS A 1 88 ? 5.237 1.556 4.798 1.00 95.44 88 LYS A O 1
ATOM 709 N N . THR A 1 89 ? 6.306 3.110 6.028 1.00 97.38 89 THR A N 1
ATOM 710 C CA . THR A 1 89 ? 5.215 3.349 6.978 1.00 97.38 89 THR A CA 1
ATOM 711 C C . THR A 1 89 ? 4.804 4.818 6.954 1.00 97.38 89 THR A C 1
ATOM 713 O O . THR A 1 89 ? 5.635 5.712 6.796 1.00 97.38 89 THR A O 1
ATOM 716 N N . PHE A 1 90 ? 3.503 5.066 7.081 1.00 97.88 90 PHE A N 1
ATOM 717 C CA . PHE A 1 90 ? 2.898 6.393 7.054 1.00 97.88 90 PHE A CA 1
ATOM 718 C C . PHE A 1 90 ? 1.915 6.501 8.221 1.00 97.88 90 PHE A C 1
ATOM 720 O O . PHE A 1 90 ? 0.854 5.878 8.219 1.00 97.88 90 PHE A O 1
ATOM 727 N N . GLY A 1 91 ? 2.295 7.255 9.252 1.00 97.56 91 GLY A N 1
ATOM 728 C CA . GLY A 1 91 ? 1.502 7.390 10.473 1.00 97.56 91 GLY A CA 1
ATOM 729 C C . GLY A 1 91 ? 0.278 8.285 10.288 1.00 97.56 91 GLY A C 1
ATOM 730 O O . GLY A 1 91 ? 0.396 9.398 9.772 1.00 97.56 91 GLY A O 1
ATOM 731 N N . VAL A 1 92 ? -0.877 7.840 10.791 1.00 97.12 92 VAL A N 1
ATOM 732 C CA . VAL A 1 92 ? -2.130 8.615 10.786 1.00 97.12 92 VAL A CA 1
ATOM 733 C C . VAL A 1 92 ? -1.991 9.891 11.611 1.00 97.12 92 VAL A C 1
ATOM 735 O O . VAL A 1 92 ? -2.525 10.920 11.229 1.00 97.12 92 VAL A O 1
ATOM 738 N N . ARG A 1 93 ? -1.216 9.872 12.702 1.00 95.88 93 ARG A N 1
ATOM 739 C CA . ARG A 1 93 ? -0.961 11.081 13.507 1.00 95.88 93 ARG A CA 1
ATOM 740 C C . ARG A 1 93 ? -0.236 12.183 12.732 1.00 95.88 93 ARG A C 1
ATOM 742 O O . ARG A 1 93 ? -0.438 13.351 13.025 1.00 95.88 93 ARG A O 1
ATOM 749 N N . LYS A 1 94 ? 0.614 11.811 11.769 1.00 97.31 94 LYS A N 1
ATOM 750 C CA . LYS A 1 94 ? 1.448 12.758 11.019 1.00 97.31 94 LYS A CA 1
ATOM 751 C C . LYS A 1 94 ? 0.729 13.349 9.806 1.00 97.31 94 LYS A C 1
ATOM 753 O O . LYS A 1 94 ? 0.941 14.512 9.500 1.00 97.31 94 LYS A O 1
ATOM 758 N N . TYR A 1 95 ? -0.072 12.543 9.109 1.00 97.12 95 TYR A N 1
ATOM 759 C CA . TYR A 1 95 ? -0.677 12.925 7.825 1.00 97.12 95 TYR A CA 1
ATOM 760 C C . TYR A 1 95 ? -2.215 12.869 7.830 1.00 97.12 95 TYR A C 1
ATOM 762 O O . TYR A 1 95 ? -2.860 13.290 6.885 1.00 97.12 95 TYR A O 1
ATOM 770 N N . GLY A 1 96 ? -2.845 12.327 8.868 1.00 96.81 96 GLY A N 1
ATOM 771 C CA . GLY A 1 96 ? -4.262 11.965 8.834 1.00 96.81 96 GLY A CA 1
ATOM 772 C C . GLY A 1 96 ? -4.513 10.626 8.132 1.00 96.81 96 GLY A C 1
ATOM 773 O O . GLY A 1 96 ? -3.623 10.036 7.515 1.00 96.81 96 GLY A O 1
ATOM 774 N N . PHE A 1 97 ? -5.736 10.103 8.265 1.00 97.38 97 PHE A N 1
ATOM 775 C CA . PHE A 1 97 ? -6.065 8.739 7.833 1.00 97.38 97 PHE A CA 1
ATOM 776 C C . PHE A 1 97 ? -5.988 8.565 6.311 1.00 97.38 97 PHE A C 1
ATOM 778 O O . PHE A 1 97 ? -5.272 7.687 5.825 1.00 97.38 97 PHE A O 1
ATOM 785 N N . TYR A 1 98 ? -6.689 9.421 5.563 1.00 97.25 98 TYR A N 1
ATOM 786 C CA . TYR A 1 98 ? -6.771 9.325 4.104 1.00 97.25 98 TYR A CA 1
ATOM 787 C C . TYR A 1 98 ? -5.474 9.739 3.406 1.00 97.25 98 TYR A C 1
ATOM 789 O O . TYR A 1 98 ? -5.075 9.096 2.438 1.00 97.25 98 TYR A O 1
ATOM 797 N N . GLU A 1 99 ? -4.764 10.754 3.904 1.00 98.00 99 GLU A N 1
ATOM 798 C CA . GLU A 1 99 ? -3.495 11.163 3.292 1.00 98.00 99 GLU A CA 1
ATOM 799 C C . GLU A 1 99 ? -2.402 10.109 3.525 1.00 98.00 99 GLU A C 1
ATOM 801 O O . GLU A 1 99 ? -1.638 9.790 2.614 1.00 98.00 99 GLU A O 1
ATOM 806 N N . ALA A 1 100 ? -2.355 9.501 4.717 1.00 98.12 100 ALA A N 1
ATOM 807 C CA . ALA A 1 100 ? -1.456 8.380 4.977 1.00 98.12 100 ALA A CA 1
ATOM 808 C C . ALA A 1 100 ? -1.770 7.177 4.070 1.00 98.12 100 ALA A C 1
ATOM 810 O O . ALA A 1 100 ? -0.837 6.560 3.548 1.00 98.12 100 ALA A O 1
ATOM 811 N N . LYS A 1 101 ? -3.061 6.876 3.837 1.00 97.75 101 LYS A N 1
ATOM 812 C CA . LYS A 1 101 ? -3.503 5.845 2.881 1.00 97.75 101 LYS A CA 1
ATOM 813 C C . LYS A 1 101 ? -2.987 6.152 1.480 1.00 97.75 101 LYS A C 1
ATOM 815 O O . LYS A 1 101 ? -2.287 5.329 0.896 1.00 97.75 101 LYS A O 1
ATOM 820 N N . LEU A 1 102 ? -3.253 7.361 0.987 1.00 97.94 102 LEU A N 1
ATOM 821 C CA . LEU A 1 102 ? -2.833 7.807 -0.337 1.00 97.94 102 LEU A CA 1
ATOM 822 C C . LEU A 1 102 ? -1.312 7.705 -0.515 1.00 97.94 102 LEU A C 1
ATOM 824 O O . LEU A 1 102 ? -0.839 7.155 -1.505 1.00 97.94 102 LEU A O 1
ATOM 828 N N . ARG A 1 103 ? -0.524 8.169 0.463 1.00 97.88 103 ARG A N 1
ATOM 829 C CA . ARG A 1 103 ? 0.946 8.079 0.417 1.00 97.88 103 ARG A CA 1
ATOM 830 C C . ARG A 1 103 ? 1.439 6.632 0.371 1.00 97.88 103 ARG A C 1
ATOM 832 O O . ARG A 1 103 ? 2.385 6.333 -0.358 1.00 97.88 103 ARG A O 1
ATOM 839 N N . ALA A 1 104 ? 0.799 5.728 1.112 1.00 97.56 104 ALA A N 1
ATOM 840 C CA . ALA A 1 104 ? 1.121 4.306 1.062 1.00 97.56 104 ALA A CA 1
ATOM 841 C C . ALA A 1 104 ? 0.795 3.685 -0.306 1.00 97.56 104 ALA A C 1
ATOM 843 O O . ALA A 1 104 ? 1.592 2.905 -0.831 1.00 97.56 104 ALA A O 1
ATOM 844 N N . GLU A 1 105 ? -0.339 4.054 -0.899 1.00 96.56 105 GLU A N 1
ATOM 845 C CA . GLU A 1 105 ? -0.761 3.605 -2.228 1.00 96.56 105 GLU A CA 1
ATOM 846 C C . GLU A 1 105 ? 0.172 4.106 -3.333 1.00 96.56 105 GLU A C 1
ATOM 848 O O . GLU A 1 105 ? 0.626 3.308 -4.156 1.00 96.56 105 GLU A O 1
ATOM 853 N N . VAL A 1 106 ? 0.543 5.389 -3.300 1.00 96.38 106 VAL A N 1
ATOM 854 C CA . VAL A 1 106 ? 1.527 5.978 -4.221 1.00 96.38 106 VAL A CA 1
ATOM 855 C C . VAL A 1 106 ? 2.866 5.260 -4.099 1.00 96.38 106 VAL A C 1
ATOM 857 O O . VAL A 1 106 ? 3.409 4.810 -5.106 1.00 96.38 106 VAL A O 1
ATOM 860 N N . ALA A 1 107 ? 3.359 5.061 -2.873 1.00 94.75 107 ALA A N 1
ATOM 861 C CA . ALA A 1 107 ? 4.606 4.344 -2.649 1.00 94.75 107 ALA A CA 1
ATOM 862 C C . ALA A 1 107 ? 4.554 2.919 -3.223 1.00 94.75 107 ALA A C 1
ATOM 864 O O . ALA A 1 107 ? 5.491 2.493 -3.893 1.00 94.75 107 ALA A O 1
ATOM 865 N N . ALA A 1 108 ? 3.471 2.171 -3.002 1.00 93.19 108 ALA A N 1
ATOM 866 C CA . ALA A 1 108 ? 3.325 0.828 -3.563 1.00 93.19 108 ALA A CA 1
ATOM 867 C C . ALA A 1 108 ? 3.294 0.834 -5.101 1.00 93.19 108 ALA A C 1
ATOM 869 O O . ALA A 1 108 ? 3.905 -0.029 -5.733 1.00 93.19 108 ALA A O 1
ATOM 870 N N . HIS A 1 109 ? 2.632 1.822 -5.702 1.00 92.88 109 HIS A N 1
ATOM 871 C CA . HIS A 1 109 ? 2.546 1.967 -7.151 1.00 92.88 109 HIS A CA 1
ATOM 872 C C . HIS A 1 109 ? 3.894 2.329 -7.797 1.00 92.88 109 HIS A C 1
ATOM 874 O O . HIS A 1 109 ? 4.242 1.768 -8.837 1.00 92.88 109 HIS A O 1
ATOM 880 N N . GLU A 1 110 ? 4.691 3.204 -7.175 1.00 91.62 110 GLU A N 1
ATOM 881 C CA . GLU A 1 110 ? 6.064 3.511 -7.611 1.00 91.62 110 GLU A CA 1
ATOM 882 C C . GLU A 1 110 ? 6.932 2.249 -7.669 1.00 91.62 110 GLU A C 1
ATOM 884 O O . GLU A 1 110 ? 7.631 2.003 -8.655 1.00 91.62 110 GLU A O 1
ATOM 889 N N . TRP A 1 111 ? 6.844 1.410 -6.635 1.00 88.88 111 TRP A N 1
ATOM 890 C CA . TRP A 1 111 ? 7.588 0.155 -6.580 1.00 88.88 111 TRP A CA 1
ATOM 891 C C . TRP A 1 111 ? 7.121 -0.862 -7.619 1.00 88.88 111 TRP A C 1
ATOM 893 O O . TRP A 1 111 ? 7.956 -1.557 -8.200 1.00 88.88 111 TRP A O 1
ATOM 903 N N . ASP A 1 112 ? 5.816 -0.955 -7.884 1.00 88.81 112 ASP A N 1
ATOM 904 C CA . ASP A 1 112 ? 5.319 -1.866 -8.917 1.00 88.81 112 ASP A CA 1
ATOM 905 C C . ASP A 1 112 ? 5.748 -1.417 -10.320 1.00 88.81 112 ASP A C 1
ATOM 907 O O . ASP A 1 112 ? 6.199 -2.248 -11.105 1.00 88.81 112 ASP A O 1
ATOM 911 N N . LYS A 1 113 ? 5.741 -0.107 -10.609 1.00 89.56 113 LYS A N 1
ATOM 912 C CA . LYS A 1 113 ? 6.306 0.440 -11.855 1.00 89.56 113 LYS A CA 1
ATOM 913 C C . LYS A 1 113 ? 7.783 0.102 -12.010 1.00 89.56 113 LYS A C 1
ATOM 915 O O . LYS A 1 113 ? 8.199 -0.377 -13.063 1.00 89.56 113 LYS A O 1
ATOM 920 N N . HIS A 1 114 ? 8.570 0.311 -10.957 1.00 87.50 114 HIS A N 1
ATOM 921 C CA . HIS A 1 114 ? 9.993 -0.009 -10.977 1.00 87.50 114 HIS A CA 1
ATOM 922 C C . HIS A 1 114 ? 10.226 -1.507 -11.238 1.00 87.50 114 HIS A C 1
ATOM 924 O O . HIS A 1 114 ? 11.051 -1.881 -12.068 1.00 87.50 114 HIS A O 1
ATOM 930 N N . ARG A 1 115 ? 9.422 -2.377 -10.616 1.00 87.00 115 ARG A N 1
ATOM 931 C CA . ARG A 1 115 ? 9.450 -3.823 -10.860 1.00 87.00 115 ARG A CA 1
ATOM 932 C C . ARG A 1 115 ? 9.067 -4.197 -12.293 1.00 87.00 115 ARG A C 1
ATOM 934 O O . ARG A 1 115 ? 9.714 -5.067 -12.871 1.00 87.00 115 ARG A O 1
ATOM 941 N N . GLN A 1 116 ? 8.027 -3.582 -12.854 1.00 88.00 116 GLN A N 1
ATOM 942 C CA . GLN A 1 116 ? 7.618 -3.813 -14.243 1.00 88.00 116 GLN A CA 1
ATOM 943 C C . GLN A 1 116 ? 8.736 -3.422 -15.215 1.00 88.00 116 GLN A C 1
ATOM 945 O O . GLN A 1 116 ? 9.058 -4.203 -16.107 1.00 88.00 116 GLN A O 1
ATOM 950 N N . LEU A 1 117 ? 9.388 -2.278 -14.984 1.00 89.44 117 LEU A N 1
ATOM 951 C CA . LEU A 1 117 ? 10.519 -1.819 -15.787 1.00 89.44 117 LEU A CA 1
ATOM 952 C C . LEU A 1 117 ? 11.701 -2.796 -15.729 1.00 89.44 117 LEU A C 1
ATOM 954 O O . LEU A 1 117 ? 12.196 -3.216 -16.769 1.00 89.44 117 LEU A O 1
ATOM 958 N N . VAL A 1 118 ? 12.124 -3.211 -14.530 1.00 87.06 118 VAL A N 1
ATOM 959 C CA . VAL A 1 118 ? 13.227 -4.177 -14.371 1.00 87.06 118 VAL A CA 1
ATOM 960 C C . VAL A 1 118 ? 12.888 -5.519 -15.029 1.00 87.06 118 VAL A C 1
ATOM 962 O O . VAL A 1 118 ? 13.732 -6.114 -15.697 1.00 87.06 118 VAL A O 1
ATOM 965 N N . SER A 1 119 ? 11.643 -5.985 -14.888 1.00 86.75 119 SER A N 1
ATOM 966 C CA . SER A 1 119 ? 11.177 -7.206 -15.551 1.00 86.75 119 SER A CA 1
ATOM 967 C C . SER A 1 119 ? 11.223 -7.088 -17.075 1.00 86.75 119 SER A C 1
ATOM 969 O O . SER A 1 119 ? 11.608 -8.050 -17.734 1.00 86.75 119 SER A O 1
ATOM 971 N N . PHE A 1 120 ? 10.834 -5.935 -17.623 1.00 89.19 120 PHE A N 1
ATOM 972 C CA . PHE A 1 120 ? 10.868 -5.667 -19.058 1.00 89.19 120 PHE A CA 1
ATOM 973 C C . PHE A 1 120 ? 12.306 -5.634 -19.590 1.00 89.19 120 PHE A C 1
ATOM 975 O O . PHE A 1 120 ? 12.614 -6.331 -20.554 1.00 89.19 120 PHE A O 1
ATOM 982 N N . LEU A 1 121 ? 13.208 -4.912 -18.918 1.00 89.12 121 LEU A N 1
ATOM 983 C CA . LEU A 1 121 ? 14.622 -4.849 -19.301 1.00 89.12 121 LEU A CA 1
ATOM 984 C C . LEU A 1 121 ? 15.252 -6.245 -19.331 1.00 89.12 121 LEU A C 1
ATOM 986 O O . LEU A 1 121 ? 15.889 -6.609 -20.313 1.00 89.12 121 LEU A O 1
ATOM 990 N N . ARG A 1 122 ? 14.983 -7.070 -18.311 1.00 85.12 122 A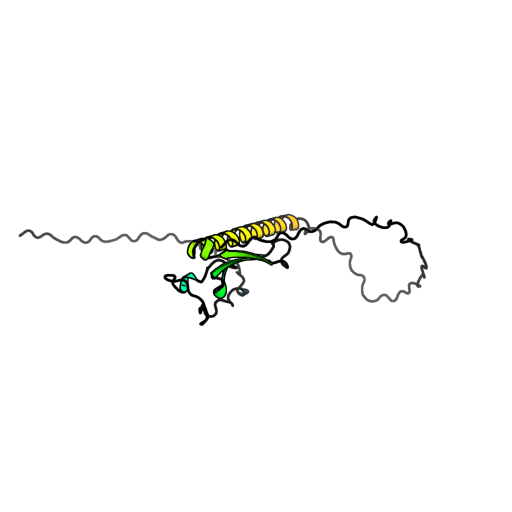RG A N 1
ATOM 991 C CA . ARG A 1 122 ? 15.458 -8.458 -18.267 1.00 85.12 122 ARG A CA 1
ATOM 992 C C . ARG A 1 122 ? 14.889 -9.325 -19.392 1.00 85.12 122 ARG A C 1
ATOM 994 O O . ARG A 1 122 ? 15.574 -10.229 -19.857 1.00 85.12 122 ARG A O 1
ATOM 1001 N N . SER A 1 123 ? 13.638 -9.108 -19.808 1.00 86.31 123 SER A N 1
ATOM 1002 C CA . SER A 1 123 ? 13.090 -9.853 -20.948 1.00 86.31 123 SER A CA 1
ATOM 1003 C C . SER A 1 123 ? 13.749 -9.454 -22.264 1.00 86.31 123 SER A C 1
ATOM 1005 O O . SER A 1 123 ? 14.028 -10.333 -23.066 1.00 86.31 123 SER A O 1
ATOM 1007 N N . VAL A 1 124 ? 14.065 -8.171 -22.465 1.00 86.06 124 VAL A N 1
ATOM 1008 C CA . VAL A 1 124 ? 14.722 -7.702 -23.694 1.00 86.06 124 VAL A CA 1
ATOM 1009 C C . VAL A 1 124 ? 16.137 -8.276 -23.807 1.00 86.06 124 VAL A C 1
ATOM 1011 O O . VAL A 1 124 ? 16.472 -8.839 -24.841 1.00 86.06 124 VAL A O 1
ATOM 1014 N N . THR A 1 125 ? 16.932 -8.242 -22.732 1.00 81.25 125 THR A N 1
ATOM 1015 C CA . THR A 1 125 ? 18.331 -8.714 -22.766 1.00 81.25 125 THR A CA 1
ATOM 1016 C C . THR A 1 125 ? 18.482 -10.226 -22.932 1.00 81.25 125 THR A C 1
ATOM 1018 O O . THR A 1 125 ? 19.490 -10.678 -23.448 1.00 81.25 125 THR A O 1
ATOM 1021 N N . ASN A 1 126 ? 17.504 -11.026 -22.499 1.00 70.56 126 ASN A N 1
ATOM 1022 C CA . ASN A 1 126 ? 17.595 -12.491 -22.569 1.00 70.56 126 ASN A CA 1
ATOM 1023 C C . ASN A 1 126 ? 17.066 -13.080 -23.889 1.00 70.56 126 ASN A C 1
ATOM 1025 O O . ASN A 1 126 ? 17.011 -14.301 -24.022 1.00 70.56 126 ASN A O 1
ATOM 1029 N N . THR A 1 127 ? 16.601 -12.248 -24.827 1.00 59.69 127 THR A N 1
ATOM 1030 C CA . THR A 1 127 ? 15.981 -12.737 -26.072 1.00 59.69 127 THR A CA 1
ATOM 1031 C C . THR A 1 127 ? 17.013 -13.055 -27.164 1.00 59.69 127 THR A C 1
ATOM 1033 O O . THR A 1 127 ? 16.665 -13.718 -28.132 1.00 59.69 127 THR A O 1
ATOM 1036 N N . GLU A 1 128 ? 18.286 -12.680 -27.000 1.00 56.72 128 GLU A N 1
ATOM 1037 C CA . GLU A 1 128 ? 19.312 -12.866 -28.043 1.00 56.72 128 GLU A CA 1
ATOM 1038 C C . GLU A 1 128 ? 20.115 -14.179 -27.948 1.00 56.72 128 GLU A C 1
ATOM 1040 O O . GLU A 1 128 ? 20.803 -14.532 -28.895 1.00 56.72 128 GLU A O 1
ATOM 1045 N N . GLU A 1 129 ? 19.992 -14.972 -26.877 1.00 56.19 129 GLU A N 1
ATOM 10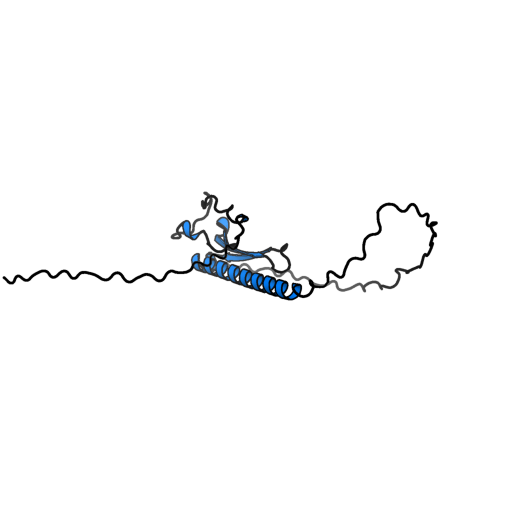46 C CA . GLU A 1 129 ? 20.825 -16.182 -26.685 1.00 56.19 129 GLU A CA 1
ATOM 1047 C C . GLU A 1 129 ? 20.089 -17.512 -26.937 1.00 56.19 129 GLU A C 1
ATOM 1049 O O . GLU A 1 129 ? 20.464 -18.558 -26.406 1.00 56.19 129 GLU A O 1
ATOM 1054 N N . LYS A 1 130 ? 19.003 -17.516 -27.722 1.00 51.88 130 LYS A N 1
ATOM 1055 C CA . LYS A 1 130 ? 18.235 -18.749 -27.975 1.00 51.88 130 LYS A CA 1
ATOM 1056 C C . LYS A 1 130 ? 17.993 -19.063 -29.449 1.00 51.88 130 LYS A C 1
ATOM 1058 O O . LYS A 1 130 ? 16.926 -19.555 -29.791 1.00 51.88 130 LYS A O 1
ATOM 1063 N N . GLU A 1 131 ? 19.005 -18.859 -30.285 1.00 55.25 131 GLU A N 1
ATOM 1064 C CA . GLU A 1 131 ? 19.115 -19.482 -31.613 1.00 55.25 131 GLU A CA 1
ATOM 1065 C C . GLU A 1 131 ? 20.543 -19.983 -31.879 1.00 55.25 131 GLU A C 1
ATOM 1067 O O . GLU A 1 131 ? 21.124 -19.742 -32.921 1.00 55.25 131 GLU A O 1
ATOM 1072 N N . GLU A 1 132 ? 21.122 -20.729 -30.941 1.00 53.22 132 GLU A N 1
ATOM 1073 C CA . GLU A 1 132 ? 22.203 -21.661 -31.282 1.00 53.22 132 GLU A CA 1
ATOM 1074 C C . GLU A 1 132 ? 22.163 -22.834 -30.302 1.00 53.22 132 GLU A C 1
ATOM 1076 O O . GLU A 1 132 ? 23.027 -23.057 -29.461 1.00 53.22 132 GLU A O 1
ATOM 1081 N N . ALA A 1 133 ? 21.092 -23.626 -30.403 1.00 55.84 133 ALA A N 1
ATOM 1082 C CA . ALA A 1 133 ? 21.213 -25.045 -30.098 1.00 55.84 133 ALA A CA 1
ATOM 1083 C C . ALA A 1 133 ? 22.033 -25.676 -31.235 1.00 55.84 133 ALA A C 1
ATOM 1085 O O . ALA A 1 133 ? 21.503 -26.406 -32.074 1.00 55.84 133 ALA A O 1
ATOM 1086 N N . GLU A 1 134 ? 23.314 -25.305 -31.289 1.00 53.53 134 GLU A N 1
ATOM 1087 C CA . GLU A 1 134 ? 24.334 -25.977 -32.071 1.00 53.53 134 GLU A CA 1
ATOM 1088 C C . GLU A 1 134 ? 24.267 -27.454 -31.694 1.00 53.53 134 GLU A C 1
ATOM 1090 O O . GLU A 1 134 ? 24.207 -27.827 -30.516 1.00 53.53 134 GLU A O 1
ATOM 1095 N N . ALA A 1 135 ? 24.135 -28.275 -32.728 1.00 60.12 135 ALA A N 1
ATOM 1096 C CA . ALA A 1 135 ? 23.896 -29.695 -32.641 1.00 60.12 135 ALA A CA 1
ATOM 1097 C C . ALA A 1 135 ? 24.857 -30.334 -31.636 1.00 60.12 135 ALA A C 1
ATOM 1099 O O . ALA A 1 135 ? 26.057 -30.442 -31.878 1.00 60.12 135 ALA A O 1
ATOM 1100 N N . SER A 1 136 ? 24.303 -30.788 -30.511 1.00 59.81 136 SER A N 1
ATOM 1101 C CA . SER A 1 136 ? 25.010 -31.686 -29.611 1.00 59.81 136 SER A CA 1
ATOM 1102 C C . SER A 1 136 ? 25.493 -32.871 -30.458 1.00 59.81 136 SER A C 1
ATOM 1104 O O . SER A 1 136 ? 24.649 -33.525 -31.086 1.00 59.81 136 SER A O 1
ATOM 1106 N N . PRO A 1 137 ? 26.811 -33.131 -30.565 1.00 65.69 137 PRO A N 1
ATOM 1107 C CA . PRO A 1 137 ? 27.280 -34.289 -31.303 1.00 65.69 137 PRO A CA 1
ATOM 1108 C C . PRO A 1 137 ? 26.643 -35.542 -30.684 1.00 65.69 137 PRO A C 1
ATOM 1110 O O . PRO A 1 137 ? 26.501 -35.611 -29.458 1.00 65.69 137 PRO A O 1
ATOM 1113 N N . PRO A 1 138 ? 26.191 -36.502 -31.510 1.00 63.59 138 PRO A N 1
ATOM 1114 C CA . PRO A 1 138 ? 25.422 -37.647 -31.045 1.00 63.59 138 PRO A CA 1
ATOM 1115 C C . PRO A 1 138 ? 26.169 -38.361 -29.917 1.00 63.59 138 PRO A C 1
ATOM 1117 O O . PRO A 1 138 ? 27.342 -38.708 -30.060 1.00 63.59 138 PRO A O 1
ATOM 1120 N N . GLN A 1 139 ? 25.486 -38.567 -28.787 1.00 66.19 139 GLN A N 1
ATOM 1121 C CA . GLN A 1 139 ? 26.026 -39.363 -27.690 1.00 66.19 139 GLN A CA 1
ATOM 1122 C C . GLN A 1 139 ? 26.396 -40.760 -28.217 1.00 66.19 139 GLN A C 1
ATOM 1124 O O . GLN A 1 139 ? 25.581 -41.377 -28.913 1.00 66.19 139 GLN A O 1
ATOM 1129 N N . PRO A 1 140 ? 27.598 -41.278 -27.907 1.00 65.19 140 PRO A N 1
ATOM 1130 C CA . PRO A 1 140 ? 27.958 -42.637 -28.277 1.00 65.19 140 PRO A CA 1
ATOM 1131 C C . PRO A 1 140 ? 27.034 -43.639 -27.563 1.00 65.19 140 PRO A C 1
ATOM 1133 O O . PRO A 1 140 ? 26.605 -43.387 -26.432 1.00 65.19 140 PRO A O 1
ATOM 1136 N N . PRO A 1 141 ? 26.704 -44.773 -28.207 1.00 69.38 141 PRO A N 1
ATOM 1137 C CA . PRO A 1 141 ? 25.782 -45.751 -27.650 1.00 69.38 141 PRO A CA 1
ATOM 1138 C C . PRO A 1 141 ? 26.301 -46.323 -26.319 1.00 69.38 141 PRO A C 1
ATOM 1140 O O . PRO A 1 141 ? 27.504 -46.567 -26.175 1.00 69.38 141 PRO A O 1
ATOM 1143 N N . PRO A 1 142 ? 25.407 -46.596 -25.351 1.00 62.88 142 PRO A N 1
ATOM 1144 C CA . PRO A 1 142 ? 25.765 -47.262 -24.111 1.00 62.88 142 PRO A CA 1
ATOM 1145 C C . PRO A 1 142 ? 26.000 -48.744 -24.410 1.00 62.88 142 PRO A C 1
ATOM 1147 O O . PRO A 1 142 ? 25.051 -49.521 -24.427 1.00 62.88 142 PRO A O 1
ATOM 1150 N N . ASN A 1 143 ? 27.243 -49.091 -24.754 1.00 63.12 143 ASN A N 1
ATOM 1151 C CA . ASN A 1 143 ? 27.914 -50.387 -24.570 1.00 63.12 143 ASN A CA 1
ATOM 1152 C C . ASN A 1 143 ? 29.021 -50.539 -25.619 1.00 63.12 143 ASN A C 1
ATOM 1154 O O . ASN A 1 143 ? 28.819 -51.121 -26.682 1.00 63.12 143 ASN A O 1
ATOM 1158 N N . SER A 1 144 ? 30.214 -50.048 -25.295 1.00 51.97 144 SER A N 1
ATOM 1159 C CA . SER A 1 144 ? 31.445 -50.495 -25.939 1.00 51.97 144 SER A CA 1
ATOM 1160 C C . SER A 1 144 ? 32.393 -50.980 -24.840 1.00 51.97 144 SER A C 1
ATOM 1162 O O . SER A 1 144 ? 32.844 -50.157 -24.041 1.00 51.97 144 SER A O 1
ATOM 1164 N N . PRO A 1 145 ? 32.666 -52.293 -24.736 1.00 63.50 145 PRO A N 1
ATOM 1165 C CA . PRO A 1 145 ? 33.649 -52.849 -23.815 1.00 63.50 145 PRO A CA 1
ATOM 1166 C C . PRO A 1 145 ? 35.049 -52.684 -24.418 1.00 63.50 145 PRO A C 1
ATOM 1168 O O . PRO A 1 145 ? 35.707 -53.660 -24.765 1.00 63.50 145 PRO A O 1
ATOM 1171 N N . TYR A 1 146 ? 35.480 -51.439 -24.604 1.00 55.97 146 TYR A N 1
ATOM 1172 C CA . TYR A 1 146 ? 36.858 -51.143 -24.970 1.00 55.97 146 TYR A CA 1
ATOM 1173 C C . TYR A 1 146 ? 37.595 -50.616 -23.745 1.00 55.97 146 TYR A C 1
ATOM 1175 O O . TYR A 1 146 ? 37.442 -49.465 -23.339 1.00 55.97 146 TYR A O 1
ATOM 1183 N N . ASP A 1 147 ? 38.381 -51.527 -23.174 1.00 56.97 147 ASP A N 1
ATOM 1184 C CA . ASP A 1 147 ? 39.521 -51.267 -22.310 1.00 56.97 147 ASP A CA 1
ATOM 1185 C C . ASP A 1 147 ? 40.353 -50.097 -22.846 1.00 56.97 147 ASP A C 1
ATOM 1187 O O . ASP A 1 147 ? 41.011 -50.196 -23.884 1.00 56.97 147 ASP A O 1
ATOM 1191 N N . ALA A 1 148 ? 40.364 -48.998 -22.099 1.00 57.91 148 ALA A N 1
ATOM 1192 C CA . ALA A 1 148 ? 41.452 -48.037 -22.140 1.00 57.91 148 ALA A CA 1
ATOM 1193 C C . ALA A 1 148 ? 42.228 -48.189 -20.823 1.00 57.91 148 ALA A C 1
ATOM 1195 O O . ALA A 1 148 ? 41.648 -47.959 -19.757 1.00 57.91 148 ALA A O 1
ATOM 1196 N N . PRO A 1 149 ? 43.509 -48.599 -20.850 1.00 59.53 149 PRO A N 1
ATOM 1197 C CA . PRO A 1 149 ? 44.304 -48.685 -19.640 1.00 59.53 149 PRO A CA 1
ATOM 1198 C C . PRO A 1 149 ? 44.443 -47.297 -19.015 1.00 59.53 149 PRO A C 1
ATOM 1200 O O . PRO A 1 149 ? 44.908 -46.338 -19.632 1.00 59.53 149 PRO A O 1
ATOM 1203 N N . TYR A 1 150 ? 44.006 -47.237 -17.765 1.00 62.97 150 TYR A N 1
ATOM 1204 C CA . TYR A 1 150 ? 44.236 -46.185 -16.791 1.00 62.97 150 TYR A CA 1
ATOM 1205 C C . TYR A 1 150 ? 45.684 -45.679 -16.872 1.00 62.97 150 TYR A C 1
ATOM 1207 O O . TYR A 1 150 ? 46.613 -46.377 -16.471 1.00 62.97 150 TYR A O 1
ATOM 1215 N N . MET A 1 151 ? 45.879 -44.470 -17.400 1.00 67.31 151 MET A N 1
ATOM 1216 C CA . MET A 1 151 ? 47.134 -43.736 -17.247 1.00 67.31 151 MET A CA 1
ATOM 1217 C C . MET A 1 151 ? 47.052 -42.966 -15.922 1.00 67.31 151 MET A C 1
ATOM 1219 O O . MET A 1 151 ? 46.268 -42.016 -15.838 1.00 67.31 151 MET A O 1
ATOM 1223 N N . PRO A 1 152 ? 47.817 -43.344 -14.880 1.00 58.31 152 PRO A N 1
ATOM 1224 C CA . PRO A 1 152 ? 47.917 -42.560 -13.660 1.00 58.31 152 PRO A CA 1
ATOM 1225 C C . PRO A 1 152 ? 48.753 -41.317 -13.966 1.00 58.31 152 PRO A C 1
ATOM 1227 O O . PRO A 1 152 ? 49.978 -41.328 -13.870 1.00 58.31 152 PRO A O 1
ATOM 1230 N N . TYR A 1 153 ? 48.096 -40.233 -14.370 1.00 53.94 153 TYR A N 1
ATOM 1231 C CA . TYR A 1 153 ? 48.731 -38.924 -14.320 1.00 53.94 153 TYR A CA 1
ATOM 1232 C C . TYR A 1 153 ? 48.731 -38.444 -12.871 1.00 53.94 153 TYR A C 1
ATOM 1234 O O . TYR A 1 153 ? 47.886 -37.660 -12.442 1.00 53.94 153 TYR A O 1
ATOM 1242 N N . ASP A 1 154 ? 49.744 -38.901 -12.139 1.00 55.28 154 ASP A N 1
ATOM 1243 C CA . ASP A 1 154 ? 50.385 -38.097 -11.111 1.00 55.28 154 ASP A CA 1
ATOM 1244 C C . ASP A 1 154 ? 50.965 -36.853 -11.801 1.00 55.28 154 ASP A C 1
ATOM 1246 O O . ASP A 1 154 ? 52.110 -36.824 -12.249 1.00 55.28 154 ASP A O 1
ATOM 1250 N N . TYR A 1 155 ? 50.141 -35.816 -11.950 1.00 51.72 155 TYR A N 1
ATOM 1251 C CA . TYR A 1 155 ? 50.614 -34.476 -12.280 1.00 51.72 155 TYR A CA 1
ATOM 1252 C C . TYR A 1 155 ? 50.176 -33.510 -11.188 1.00 51.72 155 TYR A C 1
ATOM 1254 O O . TYR A 1 155 ? 49.319 -32.643 -11.345 1.00 51.72 155 TYR A O 1
ATOM 1262 N N . THR A 1 156 ? 50.817 -33.682 -10.038 1.00 59.50 156 THR A N 1
ATOM 1263 C CA . THR A 1 156 ? 51.063 -32.624 -9.067 1.00 59.50 156 THR A CA 1
ATOM 1264 C C . THR A 1 156 ? 51.843 -31.483 -9.734 1.00 59.50 156 THR A C 1
ATOM 1266 O O . THR A 1 156 ? 53.060 -31.390 -9.604 1.00 59.50 156 THR A O 1
ATOM 1269 N N . MET A 1 157 ? 51.144 -30.588 -10.432 1.00 56.94 157 MET A N 1
ATOM 1270 C CA . MET A 1 157 ? 51.518 -29.173 -10.471 1.00 56.94 157 MET A CA 1
ATOM 1271 C C . MET A 1 157 ? 50.679 -28.478 -9.391 1.00 56.94 157 MET A C 1
ATOM 1273 O O . MET A 1 157 ? 49.502 -28.203 -9.581 1.00 56.94 157 MET A O 1
ATOM 1277 N N . MET A 1 158 ? 51.153 -28.391 -8.146 1.00 51.59 158 MET A N 1
ATOM 1278 C CA . MET A 1 158 ? 52.012 -27.288 -7.693 1.00 51.59 158 MET A CA 1
ATOM 1279 C C . MET A 1 158 ? 51.512 -25.926 -8.199 1.00 51.59 158 MET A C 1
ATOM 1281 O O . MET A 1 158 ? 52.159 -25.270 -9.006 1.00 51.59 158 MET A O 1
ATOM 1285 N N . TYR A 1 159 ? 50.369 -25.480 -7.673 1.00 55.25 159 TYR A N 1
ATOM 1286 C CA . TYR A 1 159 ? 50.136 -24.050 -7.477 1.00 55.25 159 TYR A CA 1
ATOM 1287 C C . TYR A 1 159 ? 50.291 -23.731 -5.982 1.00 55.25 159 TYR A C 1
ATOM 1289 O O . TYR A 1 159 ? 49.416 -24.079 -5.185 1.00 55.25 159 TYR A O 1
ATOM 1297 N N . PRO A 1 160 ? 51.414 -23.119 -5.563 1.00 59.72 160 PRO A N 1
ATOM 1298 C CA . PRO A 1 160 ? 51.582 -22.631 -4.203 1.00 59.72 160 PRO A CA 1
ATOM 1299 C C . PRO A 1 160 ? 50.649 -21.438 -3.948 1.00 59.72 160 PRO A C 1
ATOM 1301 O O . PRO A 1 160 ? 50.719 -20.395 -4.589 1.00 59.72 160 PRO A O 1
ATOM 1304 N N . TRP A 1 161 ? 49.779 -21.611 -2.961 1.00 55.59 161 TRP A N 1
ATOM 1305 C CA . TRP A 1 161 ? 48.782 -20.682 -2.425 1.00 55.59 161 TRP A CA 1
ATOM 1306 C C . TRP A 1 161 ? 49.389 -19.539 -1.586 1.00 55.59 161 TRP A C 1
ATOM 1308 O O . TRP A 1 161 ? 48.755 -19.025 -0.669 1.00 55.59 161 TRP A O 1
ATOM 1318 N N . THR A 1 162 ? 50.622 -19.118 -1.871 1.00 61.62 162 THR A N 1
ATOM 1319 C CA . THR A 1 162 ? 51.388 -18.202 -1.010 1.00 61.62 162 THR A CA 1
ATOM 1320 C C . THR A 1 162 ? 51.739 -16.898 -1.708 1.00 61.62 162 THR A C 1
ATOM 1322 O O . THR A 1 162 ? 52.912 -16.546 -1.777 1.00 61.62 162 THR A O 1
ATOM 1325 N N . TRP A 1 163 ? 50.742 -16.168 -2.218 1.00 61.25 163 TRP A N 1
ATOM 1326 C CA . TRP A 1 163 ? 50.916 -14.753 -2.575 1.00 61.25 163 TRP A CA 1
ATOM 1327 C C . TRP A 1 163 ? 49.590 -13.970 -2.566 1.00 61.25 163 TRP A C 1
ATOM 1329 O O . TRP A 1 163 ? 49.137 -13.446 -3.578 1.00 61.25 163 TRP A O 1
ATOM 1339 N N . MET A 1 164 ? 48.967 -13.848 -1.390 1.00 57.50 164 MET A N 1
ATOM 1340 C CA . MET A 1 164 ? 48.243 -12.617 -1.058 1.00 57.50 164 MET A CA 1
ATOM 1341 C C . MET A 1 164 ? 48.725 -12.108 0.308 1.00 57.50 164 MET A C 1
ATOM 1343 O O . MET A 1 164 ? 48.745 -12.881 1.267 1.00 57.50 164 MET A O 1
ATOM 1347 N N . PRO A 1 165 ? 49.181 -10.845 0.390 1.00 70.94 165 PRO A N 1
ATOM 1348 C CA . PRO A 1 165 ? 49.742 -10.267 1.604 1.00 70.94 165 PRO A CA 1
ATOM 1349 C C . PRO A 1 165 ? 48.678 -10.088 2.702 1.00 70.94 165 PRO A C 1
ATOM 1351 O O . PRO A 1 165 ? 47.501 -9.890 2.386 1.00 70.94 165 PRO A O 1
ATOM 1354 N N . PRO A 1 166 ? 49.078 -10.121 3.989 1.00 72.50 166 PRO A N 1
ATOM 1355 C CA . PRO A 1 166 ? 48.195 -9.774 5.094 1.00 72.50 166 PRO A CA 1
ATOM 1356 C C . PRO A 1 166 ? 47.727 -8.321 4.953 1.00 72.50 166 PRO A C 1
ATOM 1358 O O . PRO A 1 166 ? 48.522 -7.414 4.702 1.00 72.50 166 PRO A O 1
ATOM 1361 N N . PHE A 1 167 ? 46.419 -8.117 5.107 1.00 63.28 167 PHE A N 1
ATOM 1362 C CA . PHE A 1 167 ? 45.817 -6.795 5.227 1.00 63.28 167 PHE A CA 1
ATOM 1363 C C . PHE A 1 167 ? 46.496 -6.036 6.379 1.00 63.28 167 PHE A C 1
ATOM 1365 O O . PHE A 1 167 ? 46.616 -6.607 7.464 1.00 63.28 167 PHE A O 1
ATOM 1372 N N . PRO A 1 168 ? 46.950 -4.786 6.175 1.00 68.88 168 PRO A N 1
ATOM 1373 C CA . PRO A 1 168 ? 47.495 -3.996 7.264 1.00 68.88 168 PRO A CA 1
ATOM 1374 C C . PRO A 1 168 ? 46.398 -3.717 8.291 1.00 68.88 168 PRO A C 1
ATOM 1376 O O . PRO A 1 168 ? 45.354 -3.136 7.981 1.00 68.88 168 PRO A O 1
ATOM 1379 N N . ASP A 1 169 ? 46.670 -4.153 9.517 1.00 60.66 169 ASP A N 1
ATOM 1380 C CA . ASP A 1 169 ? 45.978 -3.739 10.725 1.00 60.66 169 ASP A CA 1
ATOM 1381 C C . ASP A 1 169 ? 45.896 -2.210 10.802 1.00 60.66 169 ASP A C 1
ATOM 1383 O O . ASP A 1 169 ? 46.887 -1.505 10.604 1.00 60.66 169 ASP A O 1
ATOM 1387 N N . GLY A 1 170 ? 44.722 -1.705 11.181 1.00 60.12 170 GLY A N 1
ATOM 1388 C CA . GLY A 1 170 ? 44.617 -0.384 11.792 1.00 60.12 170 GLY A CA 1
ATOM 1389 C C . GLY A 1 170 ? 43.756 0.632 11.055 1.00 60.12 170 GLY A C 1
ATOM 1390 O O . GLY A 1 170 ? 44.277 1.624 10.567 1.00 60.12 170 GLY A O 1
ATOM 1391 N N . VAL A 1 171 ? 42.430 0.471 11.133 1.00 57.25 171 VAL A N 1
ATOM 1392 C CA . VAL A 1 171 ? 41.537 1.589 11.493 1.00 57.25 171 VAL A CA 1
ATOM 1393 C C . VAL A 1 171 ? 40.419 1.049 12.390 1.00 57.25 171 VAL A C 1
ATOM 1395 O O . VAL A 1 171 ? 39.335 0.679 11.946 1.00 57.25 171 VAL A O 1
ATOM 1398 N N . VAL A 1 172 ? 40.692 1.012 13.694 1.00 61.91 172 VAL A N 1
ATOM 1399 C CA . VAL A 1 172 ? 39.661 1.297 14.696 1.00 61.91 172 VAL A CA 1
ATOM 1400 C C . VAL A 1 172 ? 39.407 2.795 14.598 1.00 61.91 172 VAL A C 1
ATOM 1402 O O . VAL A 1 172 ? 40.377 3.541 14.661 1.00 61.91 172 VAL A O 1
ATOM 1405 N N . MET A 1 173 ? 38.153 3.227 14.434 1.00 51.94 173 MET A N 1
ATOM 1406 C CA . MET A 1 173 ? 37.594 4.444 15.048 1.00 51.94 173 MET A CA 1
ATOM 1407 C C . MET A 1 173 ? 36.161 4.698 14.561 1.00 51.94 173 MET A C 1
ATOM 1409 O O . MET A 1 173 ? 35.917 4.971 13.390 1.00 51.94 173 MET A O 1
ATOM 1413 N N . GLY A 1 174 ? 35.235 4.701 15.521 1.00 55.38 174 GLY A N 1
ATOM 1414 C CA . GLY A 1 174 ? 34.195 5.724 15.567 1.00 55.38 174 GLY A CA 1
ATOM 1415 C C . GLY A 1 174 ? 32.874 5.425 14.873 1.00 55.38 174 GLY A C 1
ATOM 1416 O O . GLY A 1 174 ? 32.527 6.060 13.884 1.00 55.38 174 GLY A O 1
ATOM 1417 N N . ALA A 1 175 ? 32.057 4.585 15.504 1.00 59.62 175 ALA A N 1
ATOM 1418 C CA . ALA A 1 175 ? 30.622 4.835 15.514 1.00 59.62 175 ALA A CA 1
ATOM 1419 C C . ALA A 1 175 ? 30.311 5.942 16.540 1.00 59.62 175 ALA A C 1
ATOM 1421 O O . ALA A 1 175 ? 30.605 5.754 17.721 1.00 59.62 175 ALA A O 1
ATOM 1422 N N . PRO A 1 176 ? 29.662 7.050 16.150 1.00 63.50 176 PRO A N 1
ATOM 1423 C CA . PRO A 1 176 ? 28.817 7.790 17.067 1.00 63.50 176 PRO A CA 1
ATOM 1424 C C . PRO A 1 176 ? 27.362 7.352 16.872 1.00 63.50 176 PRO A C 1
ATOM 1426 O O . PRO A 1 176 ? 26.718 7.647 15.864 1.00 63.50 176 PRO A O 1
ATOM 1429 N N . LEU A 1 177 ? 26.843 6.645 17.876 1.00 53.25 177 LEU A N 1
ATOM 1430 C CA . LEU A 1 177 ? 25.409 6.552 18.129 1.00 53.25 177 LEU A CA 1
ATOM 1431 C C . LEU A 1 177 ? 24.886 7.978 18.333 1.00 53.25 177 LEU A C 1
ATOM 1433 O O . LEU A 1 177 ? 25.225 8.625 19.320 1.00 53.25 177 LEU A O 1
ATOM 1437 N N . GLN A 1 178 ? 24.076 8.474 17.402 1.00 67.69 178 GLN A N 1
ATOM 1438 C CA . GLN A 1 178 ? 23.293 9.680 17.640 1.00 67.69 178 GLN A CA 1
ATOM 1439 C C . GLN A 1 178 ? 22.107 9.336 18.556 1.00 67.69 178 GLN A C 1
ATOM 1441 O O . GLN A 1 178 ? 21.332 8.435 18.218 1.00 67.69 178 GLN A O 1
ATOM 1446 N N . PRO A 1 179 ? 21.930 10.024 19.697 1.00 63.69 179 PRO A N 1
ATOM 1447 C CA . PRO A 1 179 ? 20.689 9.959 20.451 1.00 63.69 179 PRO A CA 1
ATOM 1448 C C . PRO A 1 179 ? 19.602 10.732 19.693 1.00 63.69 179 PRO A C 1
ATOM 1450 O O . PRO A 1 179 ? 19.739 11.923 19.428 1.00 63.69 179 PRO A O 1
ATOM 1453 N N . CYS A 1 180 ? 18.510 10.052 19.334 1.00 57.47 180 CYS A N 1
ATOM 1454 C CA . CYS A 1 180 ? 17.292 10.725 18.898 1.00 57.47 180 CYS A CA 1
ATOM 1455 C C . CYS A 1 180 ? 16.750 11.548 20.067 1.00 57.47 180 CYS A C 1
ATOM 1457 O O . CYS A 1 180 ? 16.283 10.989 21.062 1.00 57.47 180 CYS A O 1
ATOM 1459 N N . GLU A 1 181 ? 16.823 12.868 19.932 1.00 63.03 181 GLU A N 1
ATOM 1460 C CA . GLU A 1 181 ? 16.183 13.796 20.847 1.00 63.03 181 GLU A CA 1
ATOM 1461 C C . GLU A 1 181 ? 14.673 13.549 20.894 1.00 63.03 181 GLU A C 1
ATOM 1463 O O . GLU A 1 181 ? 13.972 13.416 19.888 1.00 63.03 181 GLU A O 1
ATOM 1468 N N . ARG A 1 182 ? 14.207 13.456 22.133 1.00 62.19 182 ARG A N 1
ATOM 1469 C CA . ARG A 1 182 ? 12.823 13.452 22.569 1.00 62.19 182 ARG A CA 1
ATOM 1470 C C . ARG A 1 182 ? 12.360 14.909 22.564 1.00 62.19 182 ARG A C 1
ATOM 1472 O O . ARG A 1 182 ? 12.856 15.681 23.374 1.00 62.19 182 ARG A O 1
ATOM 1479 N N . MET A 1 183 ? 11.435 15.275 21.682 1.00 61.69 183 MET A N 1
ATOM 1480 C CA . MET A 1 183 ? 10.646 16.497 21.854 1.00 61.69 183 MET A CA 1
ATOM 1481 C C . MET A 1 183 ? 9.263 16.119 22.372 1.00 61.69 183 MET A C 1
ATOM 1483 O O . MET A 1 183 ? 8.603 15.236 21.812 1.00 61.69 183 MET A O 1
ATOM 1487 N N . GLU A 1 184 ? 8.932 16.745 23.499 1.00 68.25 184 GLU A N 1
ATOM 1488 C CA . GLU A 1 184 ? 7.614 16.805 24.133 1.00 68.25 184 GLU A CA 1
ATOM 1489 C C . GLU A 1 184 ? 6.583 17.515 23.246 1.00 68.25 184 GLU A C 1
ATOM 1491 O O . GLU A 1 184 ? 6.980 18.415 22.469 1.00 68.25 184 GLU A O 1
#

pLDDT: mean 73.27, std 17.74, range [44.69, 98.12]

Secondary structure (DSSP, 8-state):
------------PPPPP------------GGG-TT-S--PPPTT--PPTT--GGGG--SSTTEEEEGGGTEEEEEEE-SS-TT-EEEEEEEHHHH-HHHHHHHHHHHHHHHHHHHHHHHHHHHHHTTSS-S----PPPPPPS----------------------PPPPP---------------

Organism: Babesia gibsoni (NCBI:txid33632)

Sequence (184 aa):
MRSKASRSLPGGNPPHPRTLQVSTVTKSSTRRRRRAGNKKIPDNAIIVPNVPEDDYYSPIPGVYYHFAKLEWRATCRDPFNCSKRTQKTFGVRKYGFYEAKLRAEVAAHEWDKHRQLVSFLRSVTNTEEKEEAEASPPQPPPNSPYDAPYMPYDYTMMYPWTWMPPFPDGVVMGAPLQPCERME

Foldseek 3Di:
DDDDDDDDDDDDDDDDPPDDPPPPPPPDDPPPPPPPPDLDDDPPFDDDPPDDSVLQDDPQPQWGADRVQQKIKHWAADLVDNPDIDIDIFHCVVQNNVRRSVVSRVVNVVRVVVNVVSVVVVVVVPPPPPPPPPPDPDDDDPDDPDDDDDDPPPPPDDDDPPDDDDDDDDDDDDDDDDDDDDDD